Protein AF-A0A6A5JYH5-F1 (afdb_monomer_lite)

Sequence (291 aa):
MAWLPSIFNRTSTAPMSQTLTVQGKRSPHKSFECRIGADAHGEEDPDWSDIDSDEHDTGAGSDDDGRPRDGSSVYLEEELMLLPYMPTLFSNDLPPCGPIPQLAYENTVRRLRKIWLQRANQSLVDIPILGICTWVLEDLEAEAEECPIDSQLCTKARTPWRREKVFKYEIRWARYFVREAKRFENKSTMTEQERDEQEFMDLLFLVPKELRIYIQDKANRKWVMDLWKEWHIKKRGTAPQNGSGLDAGGVKEKNEERKEDDARNEKGRVDGPAMLSNEPGSVEGDWEMTA

Structure (mmCIF, N/CA/C/O backbone):
data_AF-A0A6A5JYH5-F1
#
_entry.id   AF-A0A6A5JYH5-F1
#
loop_
_atom_site.group_PDB
_atom_site.id
_atom_site.type_symbol
_atom_site.label_atom_id
_atom_site.label_alt_id
_atom_site.label_comp_id
_atom_site.label_asym_id
_atom_site.label_entity_id
_atom_site.label_seq_id
_atom_site.pdbx_PDB_ins_code
_atom_site.Cartn_x
_atom_site.Cartn_y
_atom_site.Cartn_z
_atom_site.occupancy
_atom_site.B_iso_or_equiv
_atom_site.auth_seq_id
_atom_site.auth_comp_id
_atom_site.auth_asym_id
_atom_site.auth_atom_id
_atom_site.pdbx_PDB_model_num
ATOM 1 N N . MET A 1 1 ? -17.791 -38.863 1.507 1.00 41.03 1 MET A N 1
ATOM 2 C CA . MET A 1 1 ? -17.918 -38.778 0.036 1.00 41.03 1 MET A CA 1
ATOM 3 C C . MET A 1 1 ? -16.628 -38.180 -0.493 1.00 41.03 1 MET A C 1
ATOM 5 O O . MET A 1 1 ? -16.334 -37.031 -0.200 1.00 41.03 1 MET A O 1
ATOM 9 N N . ALA A 1 2 ? -15.807 -39.025 -1.111 1.00 31.61 2 ALA A N 1
ATOM 10 C CA . ALA A 1 2 ? -14.429 -38.734 -1.489 1.00 31.61 2 ALA A CA 1
ATOM 11 C C . ALA A 1 2 ? -14.371 -38.106 -2.887 1.00 31.61 2 ALA A C 1
ATOM 13 O O . ALA A 1 2 ? -14.992 -38.624 -3.812 1.00 31.61 2 ALA A O 1
ATOM 14 N N . TRP A 1 3 ? -13.619 -37.017 -3.029 1.00 39.59 3 TRP A N 1
ATOM 15 C CA . TRP A 1 3 ? -13.299 -36.404 -4.316 1.00 39.59 3 TRP A CA 1
ATOM 16 C C . TRP A 1 3 ? -11.841 -36.718 -4.657 1.00 39.59 3 TRP A C 1
ATOM 18 O O . TRP A 1 3 ? -10.930 -36.363 -3.912 1.00 39.59 3 TRP A O 1
ATOM 28 N N . LEU A 1 4 ? -11.640 -37.431 -5.764 1.00 41.56 4 LEU A N 1
ATOM 29 C CA . LEU A 1 4 ? -10.333 -37.696 -6.367 1.00 41.56 4 LEU A CA 1
ATOM 30 C C . LEU A 1 4 ? -9.878 -36.473 -7.186 1.00 41.56 4 LEU A C 1
ATOM 32 O O . LEU A 1 4 ? -10.709 -35.878 -7.876 1.00 41.56 4 LEU A O 1
ATOM 36 N N . PRO A 1 5 ? -8.582 -36.114 -7.188 1.00 52.41 5 PRO A N 1
ATOM 37 C CA . PRO A 1 5 ? -8.059 -35.075 -8.065 1.00 52.41 5 PRO A CA 1
ATOM 38 C C . PRO A 1 5 ? -7.751 -35.622 -9.467 1.00 52.41 5 PRO A C 1
ATOM 40 O O . PRO A 1 5 ? -7.050 -36.621 -9.636 1.00 52.41 5 PRO A O 1
ATOM 43 N N . SER A 1 6 ? -8.264 -34.926 -10.484 1.00 49.50 6 SER A N 1
ATOM 44 C CA . SER A 1 6 ? -7.979 -35.180 -11.896 1.00 49.50 6 SER A CA 1
ATOM 45 C C . SER A 1 6 ? -6.564 -34.719 -12.244 1.00 49.50 6 SER A C 1
ATOM 47 O O . SER A 1 6 ? -6.257 -33.528 -12.250 1.00 49.50 6 SER A O 1
ATOM 49 N N . ILE A 1 7 ? -5.715 -35.689 -12.562 1.00 42.44 7 ILE A N 1
ATOM 50 C CA . ILE A 1 7 ? -4.360 -35.527 -13.083 1.00 42.44 7 ILE A CA 1
ATOM 51 C C . ILE A 1 7 ? -4.478 -35.115 -14.554 1.00 42.44 7 ILE A C 1
ATOM 53 O O . ILE A 1 7 ? -4.968 -35.892 -15.372 1.00 42.44 7 ILE A O 1
ATOM 57 N N . PHE A 1 8 ? -4.034 -33.907 -14.910 1.00 49.00 8 PHE A N 1
ATOM 58 C CA . PHE A 1 8 ? -3.878 -33.517 -16.312 1.00 49.00 8 PHE A CA 1
ATOM 59 C C . PHE A 1 8 ? -2.394 -33.519 -16.680 1.00 49.00 8 PHE A C 1
ATOM 61 O O . PHE A 1 8 ? -1.644 -32.597 -16.361 1.00 49.00 8 PHE A O 1
ATOM 68 N N . ASN A 1 9 ? -1.982 -34.588 -17.359 1.00 39.94 9 ASN A N 1
ATOM 69 C CA . ASN A 1 9 ? -0.705 -34.683 -18.052 1.00 39.94 9 ASN A CA 1
ATOM 70 C C . ASN A 1 9 ? -0.677 -33.657 -19.193 1.00 39.94 9 ASN A C 1
ATOM 72 O O . ASN A 1 9 ? -1.464 -33.761 -20.134 1.00 39.94 9 ASN A O 1
ATOM 76 N N . ARG A 1 10 ? 0.266 -32.708 -19.158 1.00 44.91 10 ARG A N 1
ATOM 77 C CA . ARG A 1 10 ? 0.698 -32.003 -20.370 1.00 44.91 10 ARG A CA 1
ATOM 78 C C . ARG A 1 10 ? 2.130 -32.381 -20.699 1.00 44.91 10 ARG A C 1
ATOM 80 O O . ARG A 1 10 ? 3.076 -32.089 -19.977 1.00 44.91 10 ARG A O 1
ATOM 87 N N . THR A 1 11 ? 2.212 -33.081 -21.815 1.00 47.59 11 THR A N 1
ATOM 88 C CA . THR A 1 11 ? 3.390 -33.540 -22.525 1.00 47.59 11 THR A CA 1
ATOM 89 C C . THR A 1 11 ? 4.347 -32.402 -22.854 1.00 47.59 11 THR A C 1
ATOM 91 O O . THR A 1 11 ? 3.968 -31.365 -23.397 1.00 47.59 11 THR A O 1
ATOM 94 N N . SER A 1 12 ? 5.606 -32.672 -22.525 1.00 44.06 12 SER A N 1
ATOM 95 C CA . SER A 1 12 ? 6.813 -31.986 -22.963 1.00 44.06 12 SER A CA 1
ATOM 96 C C . SER A 1 12 ? 6.935 -32.000 -24.489 1.00 44.06 12 SER A C 1
ATOM 98 O O . SER A 1 12 ? 6.838 -33.056 -25.111 1.00 44.06 12 SER A O 1
ATOM 100 N N . THR A 1 13 ? 7.201 -30.831 -25.070 1.00 52.59 13 THR A N 1
ATOM 101 C CA . THR A 1 13 ? 7.713 -30.696 -26.439 1.00 52.59 13 THR A CA 1
ATOM 102 C C . THR A 1 13 ? 8.713 -29.541 -26.455 1.00 52.59 13 THR A C 1
ATOM 104 O O . THR A 1 13 ? 8.338 -28.377 -26.553 1.00 52.59 13 THR A O 1
ATOM 107 N N . ALA A 1 14 ? 9.996 -29.873 -26.301 1.00 49.84 14 ALA A N 1
ATOM 108 C CA . ALA A 1 14 ? 11.100 -29.113 -26.893 1.00 49.84 14 ALA A CA 1
ATOM 109 C C . ALA A 1 14 ? 11.121 -29.449 -28.402 1.00 49.84 14 ALA A C 1
ATOM 111 O O . ALA A 1 14 ? 10.743 -30.577 -28.735 1.00 49.84 14 ALA A O 1
ATOM 112 N N . PRO A 1 15 ? 11.533 -28.554 -29.328 1.00 58.59 15 PRO A N 1
ATOM 113 C CA . PRO A 1 15 ? 12.937 -28.133 -29.400 1.00 58.59 15 PRO A CA 1
ATOM 114 C C . PRO A 1 15 ? 13.186 -26.726 -29.996 1.00 58.59 15 PRO A C 1
ATOM 116 O O . PRO A 1 15 ? 12.283 -26.057 -30.479 1.00 58.59 15 PRO A O 1
ATOM 119 N N . MET A 1 16 ? 14.470 -26.350 -30.007 1.00 50.47 16 MET A N 1
ATOM 120 C CA . MET A 1 16 ? 15.197 -25.507 -30.979 1.00 50.47 16 MET A CA 1
ATOM 121 C C . MET A 1 16 ? 16.043 -24.440 -30.290 1.00 50.47 16 MET A C 1
ATOM 123 O O . MET A 1 16 ? 15.640 -23.299 -30.083 1.00 50.47 16 MET A O 1
ATOM 127 N N . SER A 1 17 ? 17.281 -24.835 -30.001 1.00 49.16 17 SER A N 1
ATOM 128 C CA . SER A 1 17 ? 18.394 -23.924 -29.780 1.00 49.16 17 SER A CA 1
ATOM 129 C C . SER A 1 17 ? 18.646 -23.129 -31.063 1.00 49.16 17 SER A C 1
ATOM 131 O O . SER A 1 17 ? 19.125 -23.681 -32.052 1.00 49.16 17 SER A O 1
ATOM 133 N N . GLN A 1 18 ? 18.321 -21.838 -31.056 1.00 50.91 18 GLN A N 1
ATOM 134 C CA . GLN A 1 18 ? 18.843 -20.888 -32.034 1.00 50.91 18 GLN A CA 1
ATOM 135 C C . GLN A 1 18 ? 20.054 -20.186 -31.421 1.00 50.91 18 GLN A C 1
ATOM 137 O O . GLN A 1 18 ? 19.939 -19.383 -30.496 1.00 50.91 18 GLN A O 1
ATOM 142 N N . THR A 1 19 ? 21.230 -20.524 -31.938 1.00 52.88 19 THR A N 1
ATOM 143 C CA . THR A 1 19 ? 22.493 -19.856 -31.635 1.00 52.88 19 THR A CA 1
ATOM 144 C C . THR A 1 19 ? 22.520 -18.521 -32.380 1.00 52.88 19 THR A C 1
ATOM 146 O O . THR A 1 19 ? 22.836 -18.470 -33.565 1.00 52.88 19 THR A O 1
ATOM 149 N N . LEU A 1 20 ? 22.159 -17.431 -31.701 1.00 46.28 20 LEU A N 1
ATOM 150 C CA . LEU A 1 20 ? 22.336 -16.069 -32.209 1.00 46.28 20 LEU A CA 1
ATOM 151 C C . LEU A 1 20 ? 23.764 -15.596 -31.917 1.00 46.28 20 LEU A C 1
ATOM 153 O O . LEU A 1 20 ? 24.114 -15.243 -30.792 1.00 46.28 20 LEU A O 1
ATOM 157 N N . THR A 1 21 ? 24.595 -15.578 -32.956 1.00 52.03 21 THR A N 1
ATOM 158 C CA . THR A 1 21 ? 25.905 -14.923 -32.954 1.00 52.03 21 THR A CA 1
ATOM 159 C C . THR A 1 21 ? 25.702 -13.408 -33.037 1.00 52.03 21 THR A C 1
ATOM 161 O O . THR A 1 21 ? 25.556 -12.845 -34.119 1.00 52.03 21 THR A O 1
ATOM 164 N N . VAL A 1 22 ? 25.676 -12.726 -31.891 1.00 51.84 22 VAL A N 1
ATOM 165 C CA . VAL A 1 22 ? 25.695 -11.257 -31.840 1.00 51.84 22 VAL A CA 1
ATOM 166 C C . VAL A 1 22 ? 27.142 -10.789 -31.997 1.00 51.84 22 VAL A C 1
ATOM 168 O O . VAL A 1 22 ? 27.951 -10.895 -31.076 1.00 51.84 22 VAL A O 1
ATOM 171 N N . GLN A 1 23 ? 27.479 -10.272 -33.181 1.00 50.19 23 GLN A N 1
ATOM 172 C CA . GLN A 1 23 ? 28.717 -9.527 -33.396 1.00 50.19 23 GLN A CA 1
ATOM 173 C C . GLN A 1 23 ? 28.673 -8.230 -32.581 1.00 50.19 23 GLN A C 1
ATOM 175 O O . GLN A 1 23 ? 27.922 -7.299 -32.876 1.00 50.19 23 GLN A O 1
ATOM 180 N N . GLY A 1 24 ? 29.484 -8.194 -31.526 1.00 42.16 24 GLY A N 1
ATOM 181 C CA . GLY A 1 24 ? 29.661 -7.034 -30.670 1.00 42.16 24 GLY A CA 1
ATOM 182 C C . GLY A 1 24 ? 30.389 -5.899 -31.385 1.00 42.16 24 GLY A C 1
ATOM 183 O O . GLY A 1 24 ? 31.536 -6.045 -31.801 1.00 42.16 24 GLY A O 1
ATOM 184 N N . LYS A 1 25 ? 29.757 -4.726 -31.431 1.00 50.81 25 LYS A N 1
ATOM 185 C CA . LYS A 1 25 ? 30.467 -3.449 -31.537 1.00 50.81 25 LYS A CA 1
ATOM 186 C C . LYS A 1 25 ? 30.792 -2.997 -30.116 1.00 50.81 25 LYS A C 1
ATOM 188 O O . LYS A 1 25 ? 29.963 -2.401 -29.436 1.00 50.81 25 LYS A O 1
ATOM 193 N N . ARG A 1 26 ? 31.986 -3.368 -29.645 1.00 43.69 26 ARG A N 1
ATOM 194 C CA . ARG A 1 26 ? 32.563 -2.850 -28.401 1.00 43.69 26 ARG A CA 1
ATOM 195 C C . ARG A 1 26 ? 32.884 -1.372 -28.612 1.00 43.69 26 ARG A C 1
ATOM 197 O O . ARG A 1 26 ? 33.782 -1.044 -29.382 1.00 43.69 26 ARG A O 1
ATOM 204 N N . SER A 1 27 ? 32.149 -0.497 -27.936 1.00 56.50 27 SER A N 1
ATOM 205 C CA . SER A 1 27 ? 32.598 0.873 -27.693 1.00 56.50 27 SER A CA 1
ATOM 206 C C . SER A 1 27 ? 33.873 0.844 -26.839 1.00 56.50 27 SER A C 1
ATOM 208 O O . SER A 1 27 ? 34.015 -0.050 -25.998 1.00 56.50 27 SER A O 1
ATOM 210 N N . PRO A 1 28 ? 34.809 1.785 -27.039 1.00 58.31 28 PRO A N 1
ATOM 211 C CA . PRO A 1 28 ? 36.055 1.818 -26.292 1.00 58.31 28 PRO A CA 1
ATOM 212 C C . PRO A 1 28 ? 35.758 2.112 -24.820 1.00 58.31 28 PRO A C 1
ATOM 214 O O . PRO A 1 28 ? 35.379 3.223 -24.449 1.00 58.31 28 PRO A O 1
ATOM 217 N N . HIS A 1 29 ? 35.929 1.094 -23.978 1.00 41.66 29 HIS A N 1
ATOM 218 C CA . HIS A 1 29 ? 36.086 1.285 -22.547 1.00 41.66 29 HIS A CA 1
ATOM 219 C C . HIS A 1 29 ? 37.340 2.138 -22.336 1.00 41.66 29 HIS A C 1
ATOM 221 O O . HIS A 1 29 ? 38.442 1.725 -22.692 1.00 41.66 29 HIS A O 1
ATOM 227 N N . LYS A 1 30 ? 37.170 3.332 -21.761 1.00 51.34 30 LYS A N 1
ATOM 228 C CA . LYS A 1 30 ? 38.263 4.023 -21.078 1.00 51.34 30 LYS A CA 1
ATOM 229 C C . LYS A 1 30 ? 38.685 3.128 -19.919 1.00 51.34 30 LYS A C 1
ATOM 231 O O . LYS A 1 30 ? 37.966 3.014 -18.929 1.00 51.34 30 LYS A O 1
ATOM 236 N N . SER A 1 31 ? 39.815 2.459 -20.091 1.00 43.62 31 SER A N 1
ATOM 237 C CA . SER A 1 31 ? 40.522 1.744 -19.042 1.00 43.62 31 SER A CA 1
ATOM 238 C C . SER A 1 31 ? 40.853 2.735 -17.929 1.00 43.62 31 SER A C 1
ATOM 240 O O . SER A 1 31 ? 41.718 3.591 -18.092 1.00 43.62 31 SER A O 1
ATOM 242 N N . PHE A 1 32 ? 40.137 2.656 -16.812 1.00 42.84 32 PHE A N 1
ATOM 243 C CA . PHE A 1 32 ? 40.646 3.177 -15.552 1.00 42.84 32 PHE A CA 1
ATOM 244 C C . PHE A 1 32 ? 41.644 2.137 -15.043 1.00 42.84 32 PHE A C 1
ATOM 246 O O . PHE A 1 32 ? 41.268 1.134 -14.439 1.00 42.84 32 PHE A O 1
ATOM 253 N N . GLU A 1 33 ? 42.917 2.337 -15.375 1.00 39.53 33 GLU A N 1
ATOM 254 C CA . GLU A 1 33 ? 44.017 1.656 -14.702 1.00 39.53 33 GLU A CA 1
ATOM 255 C C . GLU A 1 33 ? 44.054 2.153 -13.255 1.00 39.53 33 GLU A C 1
ATOM 257 O O . GLU A 1 33 ? 44.609 3.207 -12.950 1.00 39.53 33 GLU A O 1
ATOM 262 N N . CYS A 1 34 ? 43.434 1.399 -12.350 1.00 44.56 34 CYS A N 1
ATOM 263 C CA . CYS A 1 34 ? 43.715 1.539 -10.932 1.00 44.56 34 CYS A CA 1
ATOM 264 C C . CYS A 1 34 ? 45.055 0.836 -10.685 1.00 44.56 34 CYS A C 1
ATOM 266 O O . CYS A 1 34 ? 45.118 -0.393 -10.623 1.00 44.56 34 CYS A O 1
ATOM 268 N N . ARG A 1 35 ? 46.144 1.612 -10.625 1.00 41.78 35 ARG A N 1
ATOM 269 C CA . ARG A 1 35 ? 47.438 1.131 -10.130 1.00 41.78 35 ARG A CA 1
ATOM 270 C C . ARG A 1 35 ? 47.269 0.773 -8.658 1.00 41.78 35 ARG A C 1
ATOM 272 O O . ARG A 1 35 ? 47.321 1.646 -7.799 1.00 41.78 35 ARG A O 1
ATOM 279 N N . ILE A 1 36 ? 47.059 -0.508 -8.381 1.00 47.94 36 ILE A N 1
ATOM 280 C CA . ILE A 1 36 ? 47.287 -1.065 -7.052 1.00 47.94 36 ILE A CA 1
ATOM 281 C C . ILE A 1 36 ? 48.805 -1.144 -6.907 1.00 47.94 36 ILE A C 1
ATOM 283 O O . ILE A 1 36 ? 49.458 -1.963 -7.556 1.00 47.94 36 ILE A O 1
ATOM 287 N N . GLY A 1 37 ? 49.361 -0.210 -6.137 1.00 48.19 37 GLY A N 1
ATOM 288 C CA . GLY A 1 37 ? 50.737 -0.284 -5.670 1.00 48.19 37 GLY A CA 1
ATOM 289 C C . GLY A 1 37 ?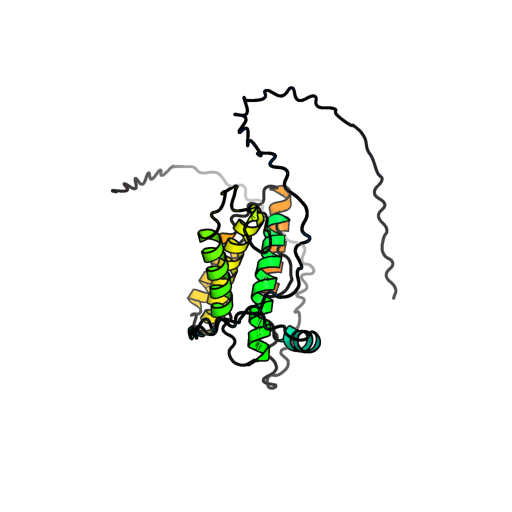 50.897 -1.555 -4.850 1.00 48.19 37 GLY A C 1
ATOM 290 O O . GLY A 1 37 ? 50.203 -1.753 -3.857 1.00 48.19 37 GLY A O 1
ATOM 291 N N . ALA A 1 38 ? 51.763 -2.440 -5.328 1.00 52.25 38 ALA A N 1
ATOM 292 C CA . ALA A 1 38 ? 52.239 -3.581 -4.577 1.00 52.25 38 ALA A CA 1
ATOM 293 C C . ALA A 1 38 ? 53.367 -3.094 -3.667 1.00 52.25 38 ALA A C 1
ATOM 295 O O . ALA A 1 38 ? 54.527 -3.119 -4.069 1.00 52.25 38 ALA A O 1
ATOM 296 N N . ASP A 1 39 ? 53.014 -2.648 -2.464 1.00 48.25 39 ASP A N 1
ATOM 297 C CA . ASP A 1 39 ? 53.970 -2.543 -1.369 1.00 48.25 39 ASP A CA 1
ATOM 298 C C . ASP A 1 39 ? 53.796 -3.769 -0.478 1.00 48.25 39 ASP A C 1
ATOM 300 O O . ASP A 1 39 ? 52.807 -3.944 0.234 1.00 48.25 39 ASP A O 1
ATOM 304 N N . ALA A 1 40 ? 54.767 -4.668 -0.608 1.00 54.72 40 ALA A N 1
ATOM 305 C CA . ALA A 1 40 ? 54.960 -5.809 0.259 1.00 54.72 40 ALA A CA 1
ATOM 306 C C . ALA A 1 40 ? 55.597 -5.334 1.574 1.00 54.72 40 ALA A C 1
ATOM 308 O O . ALA A 1 40 ? 56.802 -5.110 1.645 1.00 54.72 40 ALA A O 1
ATOM 309 N N . HIS A 1 41 ? 54.777 -5.224 2.610 1.00 49.97 41 HIS A N 1
ATOM 310 C CA . HIS A 1 41 ? 55.163 -5.355 4.013 1.00 49.97 41 HIS A CA 1
ATOM 311 C C . HIS A 1 41 ? 54.185 -6.396 4.575 1.00 49.97 41 HIS A C 1
ATOM 313 O O . HIS A 1 41 ? 52.981 -6.269 4.393 1.00 49.97 41 HIS A O 1
ATOM 319 N N . GLY A 1 42 ? 54.636 -7.567 5.012 1.00 46.06 42 GLY A N 1
ATOM 320 C CA . GLY A 1 42 ? 55.431 -7.704 6.224 1.00 46.06 42 GLY A CA 1
ATOM 321 C C . GLY A 1 42 ? 54.441 -8.012 7.342 1.00 46.06 42 GLY A C 1
ATOM 322 O O . GLY A 1 42 ? 53.749 -7.108 7.785 1.00 46.06 42 GLY A O 1
ATOM 323 N N . GLU A 1 43 ? 54.326 -9.305 7.642 1.00 53.72 43 GLU A N 1
ATOM 324 C CA . GLU A 1 43 ? 53.701 -9.940 8.810 1.00 53.72 43 GLU A CA 1
ATOM 325 C C . GLU A 1 43 ? 53.380 -8.982 9.958 1.00 53.72 43 GLU A C 1
ATOM 327 O O . GLU A 1 43 ? 54.330 -8.401 10.453 1.00 53.72 43 GLU A O 1
ATOM 332 N N . GLU A 1 44 ? 52.110 -8.892 10.382 1.00 51.75 44 GLU A N 1
ATOM 333 C CA . GLU A 1 44 ? 51.628 -9.020 11.776 1.00 51.75 44 GLU A CA 1
ATOM 334 C C . GLU A 1 44 ? 50.131 -9.399 11.694 1.00 51.75 44 GLU A C 1
ATOM 336 O O . GLU A 1 44 ? 49.346 -8.710 11.037 1.00 51.75 44 GLU A O 1
ATOM 341 N N . ASP A 1 45 ? 49.742 -10.539 12.275 1.00 56.16 45 ASP A N 1
ATOM 342 C CA . ASP A 1 45 ? 48.335 -10.919 12.457 1.00 56.16 45 ASP A CA 1
ATOM 343 C C . ASP A 1 45 ? 47.620 -9.787 13.216 1.00 56.16 45 ASP A C 1
ATOM 345 O O . ASP A 1 45 ? 48.043 -9.464 14.329 1.00 56.16 45 ASP A O 1
ATOM 349 N N . PRO A 1 46 ? 46.550 -9.175 12.673 1.00 61.94 46 PRO A N 1
ATOM 350 C CA . PRO A 1 46 ? 45.726 -8.276 13.456 1.00 61.94 46 PRO A CA 1
ATOM 351 C C . PRO A 1 46 ? 45.020 -9.123 14.510 1.00 61.94 46 PRO A C 1
ATOM 353 O O . PRO A 1 46 ? 44.071 -9.850 14.214 1.00 61.94 46 PRO A O 1
ATOM 356 N N . ASP A 1 47 ? 45.539 -9.058 15.728 1.00 59.81 47 ASP A N 1
ATOM 357 C CA . ASP A 1 47 ? 44.868 -9.500 16.934 1.00 59.81 47 ASP A CA 1
ATOM 358 C C . ASP A 1 47 ? 43.517 -8.771 17.003 1.00 59.81 47 ASP A C 1
ATOM 360 O O . ASP A 1 47 ? 43.444 -7.563 17.209 1.00 59.81 47 ASP A O 1
ATOM 364 N N . TRP A 1 48 ? 42.437 -9.498 16.713 1.00 65.62 48 TRP A N 1
ATOM 365 C CA . TRP A 1 48 ? 41.057 -9.001 16.777 1.00 65.62 48 TRP A CA 1
ATOM 366 C C . TRP A 1 48 ? 40.530 -8.955 18.225 1.00 65.62 48 TRP A C 1
ATOM 368 O O . TRP A 1 48 ? 39.327 -8.792 18.440 1.00 65.62 48 TRP A O 1
ATOM 378 N N . SER A 1 49 ? 41.410 -9.129 19.211 1.00 56.16 49 SER A N 1
ATOM 379 C CA . SER A 1 49 ? 41.126 -8.926 20.628 1.00 56.16 49 SER A CA 1
ATOM 380 C C . SER A 1 49 ? 41.297 -7.446 20.957 1.00 56.16 49 SER A C 1
ATOM 382 O O . SER A 1 49 ? 42.310 -6.857 20.605 1.00 56.16 49 SER A O 1
ATOM 384 N N . ASP A 1 50 ? 40.337 -6.865 21.667 1.00 51.03 50 ASP A N 1
ATOM 385 C CA . ASP A 1 50 ? 40.454 -5.550 22.310 1.00 51.03 50 ASP A CA 1
ATOM 386 C C . ASP A 1 50 ? 40.184 -4.336 21.408 1.00 51.03 50 ASP A C 1
ATOM 388 O O . ASP A 1 50 ? 40.872 -3.317 21.464 1.00 51.03 50 ASP A O 1
ATOM 392 N N . ILE A 1 51 ? 39.075 -4.375 20.656 1.00 50.19 51 ILE A N 1
ATOM 393 C CA . ILE A 1 51 ? 38.307 -3.134 20.524 1.00 50.19 51 ILE A CA 1
ATOM 394 C C . ILE A 1 51 ? 37.544 -2.947 21.833 1.00 50.19 51 ILE A C 1
ATOM 396 O O . ILE A 1 51 ? 36.456 -3.490 22.046 1.00 50.19 51 ILE A O 1
ATOM 400 N N . ASP A 1 52 ? 38.195 -2.237 22.753 1.00 47.38 52 ASP A N 1
ATOM 401 C CA . ASP A 1 52 ? 37.524 -1.609 23.878 1.00 47.38 52 ASP A CA 1
ATOM 402 C C . ASP A 1 52 ? 36.273 -0.934 23.324 1.00 47.38 52 ASP A C 1
ATOM 404 O O . ASP A 1 52 ? 36.324 -0.112 22.401 1.00 47.38 52 ASP A O 1
ATOM 408 N N . SER A 1 53 ? 35.130 -1.385 23.833 1.00 53.72 53 SER A N 1
ATOM 409 C CA . SER A 1 53 ? 33.8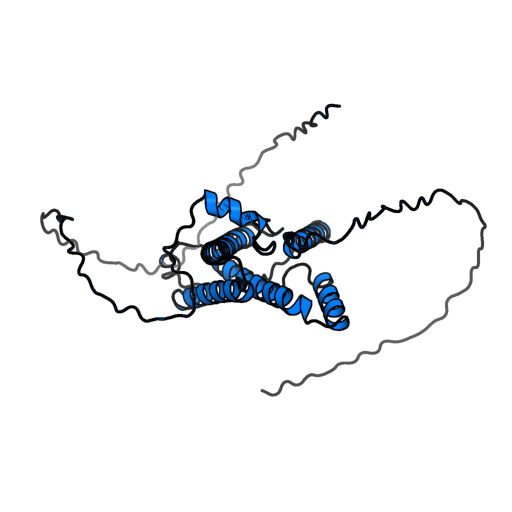47 -0.748 23.600 1.00 53.72 53 SER A CA 1
ATOM 410 C C . SER A 1 53 ? 33.930 0.610 24.269 1.00 53.72 53 SER A C 1
ATOM 412 O O . SER A 1 53 ? 33.562 0.752 25.428 1.00 53.72 53 SER A O 1
ATOM 414 N N . ASP A 1 54 ? 34.504 1.576 23.556 1.00 47.56 54 ASP A N 1
ATOM 415 C CA . ASP A 1 54 ? 34.531 2.960 23.974 1.00 47.56 54 ASP A CA 1
ATOM 416 C C . ASP A 1 54 ? 33.067 3.381 24.050 1.00 47.56 54 ASP A C 1
ATOM 418 O O . ASP A 1 54 ? 32.346 3.454 23.046 1.00 47.56 54 ASP A O 1
ATOM 422 N N . GLU A 1 55 ? 32.609 3.508 25.289 1.00 50.00 55 GLU A N 1
ATOM 423 C CA . GLU A 1 55 ? 31.264 3.861 25.698 1.00 50.00 55 GLU A CA 1
ATOM 424 C C . GLU A 1 55 ? 31.051 5.331 25.343 1.00 50.00 55 GLU A C 1
ATOM 426 O O . GLU A 1 55 ? 30.934 6.208 26.197 1.00 50.00 55 GLU A O 1
ATOM 431 N N . HIS A 1 56 ? 31.036 5.632 24.046 1.00 46.69 56 HIS A N 1
ATOM 432 C CA . HIS A 1 56 ? 30.533 6.893 23.562 1.00 46.69 56 HIS A CA 1
ATOM 433 C C . HIS A 1 56 ? 29.021 6.847 23.767 1.00 46.69 56 HIS A C 1
ATOM 435 O O . HIS A 1 56 ? 28.248 6.448 22.891 1.00 46.69 56 HIS A O 1
ATOM 441 N N . ASP A 1 57 ? 28.636 7.253 24.979 1.00 49.66 57 ASP A N 1
ATOM 442 C CA . ASP A 1 57 ? 27.328 7.753 25.374 1.00 49.66 57 ASP A CA 1
ATOM 443 C C . ASP A 1 57 ? 26.997 8.927 24.443 1.00 49.66 57 ASP A C 1
ATOM 445 O O . ASP A 1 57 ? 27.169 10.113 24.734 1.00 49.66 57 ASP A O 1
ATOM 449 N N . THR A 1 58 ? 26.644 8.572 23.209 1.00 54.28 58 THR A N 1
ATOM 450 C CA .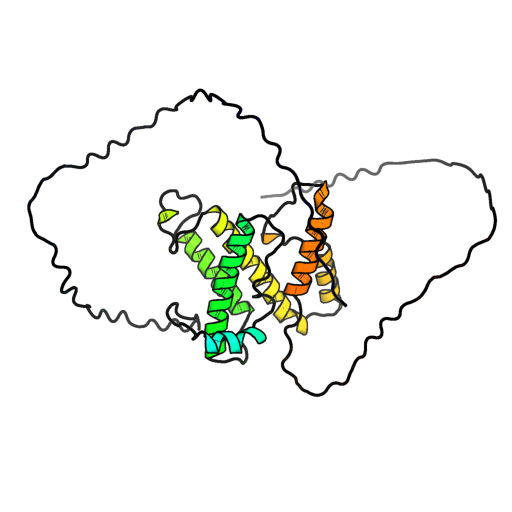 THR A 1 58 ? 26.030 9.457 22.241 1.00 54.28 58 THR A CA 1
ATOM 451 C C . THR A 1 58 ? 24.658 9.708 22.813 1.00 54.28 58 THR A C 1
ATOM 453 O O . THR A 1 58 ? 23.741 8.901 22.656 1.00 54.28 58 THR A O 1
ATOM 456 N N . GLY A 1 59 ? 24.607 10.787 23.599 1.00 47.91 59 GLY A N 1
ATOM 457 C CA . GLY A 1 59 ? 23.461 11.195 24.382 1.00 47.91 59 GLY A CA 1
ATOM 458 C C . GLY A 1 59 ? 22.189 10.902 23.618 1.00 47.91 59 GLY A C 1
ATOM 459 O O . GLY A 1 59 ? 22.047 11.310 22.463 1.00 47.91 59 GLY A O 1
ATOM 460 N N . ALA A 1 60 ? 21.315 10.140 24.269 1.00 51.16 60 ALA A N 1
ATOM 461 C CA . ALA A 1 60 ? 19.975 9.859 23.809 1.00 51.16 60 ALA A CA 1
ATOM 462 C C . ALA A 1 60 ? 19.269 11.195 23.549 1.00 51.16 60 ALA A C 1
ATOM 464 O O . ALA A 1 60 ? 18.621 11.761 24.429 1.00 51.16 60 ALA A O 1
ATOM 465 N N . GLY A 1 61 ? 19.432 11.710 22.329 1.00 46.81 61 GLY A N 1
ATOM 466 C CA . GLY A 1 61 ? 18.527 12.665 21.733 1.00 46.81 61 GLY A CA 1
ATOM 467 C C . GLY A 1 61 ? 17.159 12.033 21.876 1.00 46.81 61 GLY A C 1
ATOM 468 O O . GLY A 1 61 ? 16.892 10.958 21.335 1.00 46.81 61 GLY A O 1
ATOM 469 N N . SER A 1 62 ? 16.361 12.634 22.747 1.00 48.97 62 SER A N 1
ATOM 470 C CA . SER A 1 62 ? 14.979 12.271 22.991 1.00 48.97 62 SER A CA 1
ATOM 471 C C . SER A 1 62 ? 14.168 12.676 21.762 1.00 48.97 62 SER A C 1
ATOM 473 O O . SER A 1 62 ? 13.353 13.590 21.836 1.00 48.97 62 SER A O 1
ATOM 475 N N . ASP A 1 63 ? 14.408 12.012 20.634 1.00 49.56 63 ASP A N 1
ATOM 476 C CA . ASP A 1 63 ? 13.495 12.013 19.497 1.00 49.56 63 ASP A CA 1
ATOM 477 C C . ASP A 1 63 ? 12.314 11.124 19.904 1.00 49.56 63 ASP A C 1
ATOM 479 O O . ASP A 1 63 ? 12.217 9.941 19.569 1.00 49.56 63 ASP A O 1
ATOM 483 N N . ASP A 1 64 ? 11.450 11.698 20.742 1.00 57.22 64 ASP A N 1
ATOM 484 C CA . ASP A 1 64 ? 10.192 11.123 21.219 1.00 57.22 64 ASP A CA 1
ATOM 485 C C . ASP A 1 64 ? 9.118 11.197 20.120 1.00 57.22 64 ASP A C 1
ATOM 487 O O . ASP A 1 64 ? 7.968 11.550 20.351 1.00 57.22 64 ASP A O 1
ATOM 491 N N . ASP A 1 65 ? 9.476 10.841 18.886 1.00 67.00 65 ASP A N 1
ATOM 492 C CA . ASP A 1 65 ? 8.513 10.741 17.782 1.00 67.00 65 ASP A CA 1
ATOM 493 C C . ASP A 1 65 ? 7.683 9.442 17.879 1.00 67.00 65 ASP A C 1
ATOM 495 O O . ASP A 1 65 ? 6.948 9.053 16.966 1.00 67.00 65 ASP A O 1
ATOM 499 N N . GLY A 1 66 ? 7.840 8.697 18.981 1.00 71.00 66 GLY A N 1
ATOM 500 C CA . GLY A 1 66 ? 7.238 7.390 19.219 1.00 71.00 66 GLY A CA 1
ATOM 501 C C . GLY A 1 66 ? 7.725 6.294 18.264 1.00 71.00 66 GLY A C 1
ATOM 502 O O . GLY A 1 66 ? 7.227 5.165 18.322 1.00 71.00 66 GLY A O 1
ATOM 503 N N . ARG A 1 67 ? 8.654 6.579 17.348 1.00 76.12 67 ARG A N 1
ATOM 504 C CA . ARG A 1 67 ? 9.065 5.651 16.291 1.00 76.12 67 ARG A CA 1
ATOM 505 C C . ARG A 1 67 ? 9.750 4.409 16.887 1.00 76.12 67 ARG A C 1
ATOM 507 O O . ARG A 1 67 ? 10.713 4.545 17.643 1.00 76.12 67 ARG A O 1
ATOM 514 N N . PRO A 1 68 ? 9.278 3.184 16.585 1.00 72.38 68 PRO A N 1
ATOM 515 C CA . PRO A 1 68 ? 9.875 1.981 17.159 1.00 72.38 68 PRO A CA 1
ATOM 516 C C . PRO A 1 68 ? 11.341 1.809 16.743 1.00 72.38 68 PRO A C 1
ATOM 518 O O . PRO A 1 68 ? 11.664 1.862 15.557 1.00 72.38 68 PRO A O 1
ATOM 521 N N . ARG A 1 69 ? 12.234 1.575 17.715 1.00 74.31 69 ARG A N 1
ATOM 522 C CA . ARG A 1 69 ? 13.651 1.284 17.443 1.00 74.31 69 ARG A CA 1
ATOM 523 C C . ARG A 1 69 ? 13.814 -0.111 16.828 1.00 74.31 69 ARG A C 1
ATOM 525 O O . ARG A 1 69 ? 13.169 -1.074 17.249 1.00 74.31 69 ARG A O 1
ATOM 532 N N . ASP A 1 70 ? 14.736 -0.230 15.872 1.00 69.38 70 ASP A N 1
ATOM 533 C CA . ASP A 1 70 ? 14.911 -1.419 15.018 1.00 69.38 70 ASP A CA 1
ATOM 534 C C . ASP A 1 70 ? 15.288 -2.713 15.784 1.00 69.38 70 ASP A C 1
ATOM 536 O O . ASP A 1 70 ? 15.101 -3.819 15.269 1.00 69.38 70 ASP A O 1
ATOM 540 N N . GLY A 1 71 ? 15.734 -2.592 17.042 1.00 73.62 71 GLY A N 1
ATOM 541 C CA . GLY A 1 71 ? 16.195 -3.699 17.892 1.00 73.62 71 GLY A CA 1
ATOM 542 C C . GLY A 1 71 ? 15.136 -4.419 18.739 1.00 73.62 71 GLY A C 1
ATOM 543 O O . GLY A 1 71 ? 15.462 -5.417 19.375 1.00 73.62 71 GLY A O 1
ATOM 544 N N . SER A 1 72 ? 13.879 -3.962 18.777 1.00 75.56 72 SER A N 1
ATOM 545 C CA . SER A 1 72 ? 12.835 -4.657 19.551 1.00 75.56 72 SER A CA 1
ATOM 546 C C . SER A 1 72 ? 12.285 -5.853 18.763 1.00 75.56 72 SER A C 1
ATOM 548 O O . SER A 1 72 ? 11.521 -5.677 17.811 1.00 75.56 72 SER A O 1
ATOM 550 N N . SER A 1 73 ? 12.687 -7.076 19.119 1.00 80.50 73 SER A N 1
ATOM 551 C CA . SER A 1 73 ? 12.083 -8.301 18.579 1.00 80.50 73 SER A CA 1
ATOM 552 C C . SER A 1 73 ? 10.885 -8.723 19.428 1.00 80.50 73 SER A C 1
ATOM 554 O O . SER A 1 73 ? 11.024 -8.890 20.637 1.00 80.50 73 SER A O 1
ATOM 556 N N . VAL A 1 74 ? 9.733 -8.936 18.793 1.00 83.56 74 VAL A N 1
ATOM 557 C CA . VAL A 1 74 ? 8.560 -9.567 19.420 1.00 83.56 74 VAL A CA 1
ATOM 558 C C . VAL A 1 74 ? 8.772 -11.083 19.419 1.00 83.56 74 VAL A C 1
ATOM 560 O O . VAL A 1 74 ? 9.271 -11.630 18.430 1.00 83.56 74 VAL A O 1
ATOM 563 N N . TYR A 1 75 ? 8.438 -11.768 20.514 1.00 88.38 75 TYR A N 1
ATOM 564 C CA . TYR A 1 75 ? 8.556 -13.227 20.568 1.00 88.38 75 TYR A CA 1
ATOM 565 C C . TYR A 1 75 ? 7.523 -13.887 19.643 1.00 88.38 75 TYR A C 1
ATOM 567 O O . TYR A 1 75 ? 6.412 -13.389 19.483 1.00 88.38 75 TYR A O 1
ATOM 575 N N . LEU A 1 76 ? 7.863 -15.040 19.055 1.00 89.56 76 LEU A N 1
ATOM 576 C CA . LEU A 1 76 ? 6.997 -15.722 18.080 1.00 89.56 76 LEU A CA 1
ATOM 577 C C . LEU A 1 76 ? 5.596 -16.039 18.638 1.00 89.56 76 LEU A C 1
ATOM 579 O O . LEU A 1 76 ? 4.606 -15.918 17.923 1.00 89.56 76 LEU A O 1
ATOM 583 N N . GLU A 1 77 ? 5.509 -16.421 19.914 1.00 90.50 77 GLU A N 1
ATOM 584 C CA . GLU A 1 77 ? 4.233 -16.727 20.572 1.00 90.50 77 GLU A CA 1
ATOM 585 C C . GLU A 1 77 ? 3.346 -15.478 20.704 1.00 90.50 77 GLU A C 1
ATOM 587 O O . GLU A 1 77 ? 2.153 -15.518 20.404 1.00 90.50 77 GLU A O 1
ATOM 592 N N . GLU A 1 78 ? 3.940 -14.342 21.084 1.00 90.38 78 GLU A N 1
ATOM 593 C CA . GLU A 1 78 ? 3.253 -13.048 21.152 1.00 90.38 78 GLU A CA 1
ATOM 594 C C . GLU A 1 78 ? 2.772 -12.620 19.766 1.00 90.38 78 GLU A C 1
ATOM 596 O O . GLU A 1 78 ? 1.619 -12.222 19.609 1.00 90.38 78 GLU A O 1
ATOM 601 N N . GLU A 1 79 ? 3.614 -12.771 18.737 1.00 90.25 79 GLU A N 1
ATOM 602 C CA . GLU A 1 79 ? 3.230 -12.464 17.359 1.00 90.25 79 GLU A CA 1
ATOM 603 C C . GLU A 1 79 ? 1.971 -13.238 16.956 1.00 90.25 79 GLU A C 1
ATOM 605 O O . GLU A 1 79 ? 1.011 -12.622 16.488 1.00 90.25 79 GLU A O 1
ATOM 610 N N . LEU A 1 80 ? 1.935 -14.555 17.187 1.00 92.38 80 LEU A N 1
ATOM 611 C CA . LEU A 1 80 ? 0.798 -15.409 16.832 1.00 92.38 80 LEU A CA 1
ATOM 612 C C . LEU A 1 80 ? -0.499 -15.000 17.545 1.00 92.38 80 LEU A C 1
ATOM 614 O O . LEU A 1 80 ? -1.562 -15.036 16.922 1.00 92.38 80 LEU A O 1
ATOM 618 N N . MET A 1 81 ? -0.420 -14.565 18.807 1.00 92.94 81 MET A N 1
ATOM 619 C CA . MET A 1 81 ? -1.577 -14.041 19.546 1.00 92.94 81 MET A CA 1
ATOM 620 C C . MET A 1 81 ? -2.076 -12.699 18.995 1.00 92.94 81 MET A C 1
ATOM 622 O O . MET A 1 81 ? -3.271 -12.410 19.071 1.00 92.94 81 MET A O 1
ATOM 626 N N . LEU A 1 82 ? -1.179 -11.888 18.430 1.00 92.62 82 LEU A N 1
ATOM 627 C CA . LEU A 1 82 ? -1.483 -10.564 17.889 1.00 92.62 82 LEU A CA 1
ATOM 628 C C . LEU A 1 82 ? -1.977 -10.598 16.435 1.00 92.62 82 LEU A C 1
ATOM 630 O O . LEU A 1 82 ? -2.703 -9.694 16.018 1.00 92.62 82 LEU A O 1
ATOM 634 N N . LEU A 1 83 ? -1.638 -11.638 15.662 1.00 90.88 83 LEU A N 1
ATOM 635 C CA . LEU A 1 83 ? -2.025 -11.750 14.249 1.00 90.88 83 LEU A CA 1
ATOM 636 C C . LEU A 1 83 ? -3.532 -11.586 13.976 1.00 90.88 83 LEU A C 1
ATOM 638 O O . LEU A 1 83 ? -3.855 -10.911 12.996 1.00 90.88 83 LEU A O 1
ATOM 642 N N . PRO A 1 84 ? -4.462 -12.136 14.784 1.00 92.38 84 PRO A N 1
ATOM 643 C CA . PRO A 1 84 ? -5.899 -11.957 14.556 1.00 92.38 84 PRO A CA 1
ATOM 644 C C . PRO A 1 84 ? -6.374 -10.500 14.643 1.00 92.38 84 PRO A C 1
ATOM 646 O O . PRO A 1 84 ? -7.382 -10.151 14.033 1.00 92.38 84 PRO A O 1
ATOM 649 N N . TYR A 1 85 ? -5.647 -9.654 15.376 1.00 91.81 85 TYR A N 1
ATOM 650 C CA . TYR A 1 85 ? -5.954 -8.233 15.577 1.00 91.81 85 TYR A CA 1
ATOM 651 C C . TYR A 1 85 ? -5.318 -7.331 14.521 1.00 91.81 85 TYR A C 1
ATOM 653 O O . TYR A 1 85 ? -5.595 -6.132 14.465 1.00 91.81 85 TYR A O 1
ATOM 661 N N . MET A 1 86 ? -4.435 -7.890 13.694 1.00 94.00 86 MET A N 1
ATOM 662 C CA . MET A 1 86 ? -3.708 -7.123 12.705 1.00 94.00 86 MET A CA 1
ATOM 663 C C . MET A 1 86 ? -4.662 -6.587 11.630 1.00 94.00 86 MET A C 1
ATOM 665 O O . MET A 1 86 ? -5.482 -7.344 11.100 1.00 94.00 86 MET A O 1
ATOM 669 N N . PRO A 1 87 ? -4.537 -5.306 11.238 1.00 93.81 87 PRO A N 1
ATOM 670 C CA . PRO A 1 87 ? -5.330 -4.751 10.155 1.00 93.81 87 PRO A CA 1
ATOM 671 C C . PRO A 1 87 ? -5.205 -5.589 8.880 1.00 93.81 87 PRO A C 1
ATOM 673 O O . PRO A 1 87 ? -4.101 -5.922 8.442 1.00 93.81 87 PRO A O 1
ATOM 676 N N . THR A 1 88 ? -6.336 -5.868 8.233 1.00 95.00 88 THR A N 1
ATOM 677 C CA . THR A 1 88 ? -6.414 -6.572 6.937 1.00 95.00 88 THR A CA 1
ATOM 678 C C . THR A 1 88 ? -5.566 -5.896 5.859 1.00 95.00 88 THR A C 1
ATOM 680 O O . THR A 1 88 ? -4.972 -6.568 5.009 1.00 95.00 88 THR A O 1
ATOM 683 N N . LEU A 1 89 ? -5.405 -4.572 5.954 1.00 95.69 89 LEU A N 1
ATOM 684 C CA . LEU A 1 89 ? -4.489 -3.787 5.133 1.00 95.69 89 LEU A CA 1
ATOM 685 C C . LEU A 1 89 ? -3.063 -4.381 5.135 1.00 95.69 89 LEU A C 1
ATOM 687 O O . LEU A 1 89 ? -2.445 -4.498 4.074 1.00 95.69 89 LEU A O 1
ATOM 691 N N . PHE A 1 90 ? -2.588 -4.869 6.286 1.00 96.19 90 PHE A N 1
ATOM 692 C CA . PHE A 1 90 ? -1.266 -5.477 6.491 1.00 96.19 90 PHE A CA 1
ATOM 693 C C . PHE A 1 90 ? -1.247 -7.011 6.315 1.00 96.19 90 PHE A C 1
ATOM 695 O O . PHE A 1 90 ? -0.286 -7.673 6.723 1.00 96.19 90 PHE A O 1
ATOM 702 N N . SER A 1 91 ? -2.283 -7.611 5.711 1.00 95.50 91 SER A N 1
ATOM 703 C CA . SER A 1 91 ? -2.265 -9.049 5.392 1.00 95.50 91 SER A CA 1
ATOM 704 C C . SER A 1 91 ? -1.160 -9.402 4.382 1.00 95.50 91 SER A C 1
ATOM 706 O O . SER A 1 91 ? -0.722 -8.560 3.596 1.00 95.50 91 SER A O 1
ATOM 708 N N . ASN A 1 92 ? -0.741 -10.666 4.363 1.00 96.19 92 ASN A N 1
ATOM 709 C CA . ASN A 1 92 ? 0.279 -11.164 3.432 1.00 96.19 92 ASN A CA 1
ATOM 710 C C . ASN A 1 92 ? -0.289 -11.534 2.045 1.00 96.19 92 ASN A C 1
ATOM 712 O O . ASN A 1 92 ? 0.424 -12.110 1.226 1.00 96.19 92 ASN A O 1
ATOM 716 N N . ASP A 1 93 ? -1.561 -11.227 1.768 1.00 96.88 93 ASP A N 1
ATOM 717 C CA . ASP A 1 93 ? -2.193 -11.552 0.488 1.00 96.88 93 ASP A CA 1
ATOM 718 C C . ASP A 1 93 ? -1.549 -10.772 -0.659 1.00 96.88 93 ASP A C 1
ATOM 720 O O . ASP A 1 93 ? -1.516 -9.536 -0.658 1.00 96.88 93 ASP A O 1
ATOM 724 N N . LEU A 1 94 ? -1.068 -11.499 -1.665 1.00 97.56 94 LEU A N 1
ATOM 725 C CA . LEU A 1 94 ? -0.274 -10.922 -2.742 1.00 97.56 94 LEU A CA 1
ATOM 726 C C . LEU A 1 94 ? -1.164 -10.282 -3.819 1.00 97.56 94 LEU A C 1
ATOM 728 O O . LEU A 1 94 ? -2.148 -10.895 -4.245 1.00 97.56 94 LEU A O 1
ATOM 732 N N . PRO A 1 95 ? -0.830 -9.066 -4.285 1.00 97.25 95 PRO A N 1
ATOM 733 C CA . PRO A 1 95 ? -1.557 -8.413 -5.365 1.00 97.25 95 PRO A CA 1
ATOM 734 C C . PRO A 1 95 ? -1.317 -9.127 -6.708 1.00 97.25 95 PRO A C 1
ATOM 736 O O . PRO A 1 95 ? -0.220 -9.644 -6.945 1.00 97.25 95 PRO A O 1
ATOM 739 N N . PRO A 1 96 ? -2.295 -9.116 -7.633 1.00 96.81 96 PRO A N 1
ATOM 740 C CA . PRO A 1 96 ? -2.179 -9.746 -8.949 1.00 96.81 96 PRO A CA 1
ATOM 741 C C . PRO A 1 96 ? -1.357 -8.870 -9.909 1.00 96.81 96 PRO A C 1
ATOM 743 O O . PRO A 1 96 ? -1.857 -8.276 -10.868 1.00 96.81 96 PRO A O 1
ATOM 746 N N . CYS A 1 97 ? -0.062 -8.764 -9.625 1.00 96.69 97 CYS A N 1
ATOM 747 C CA . CYS A 1 97 ? 0.904 -7.989 -10.392 1.00 96.69 97 CYS A CA 1
ATOM 748 C C . CYS A 1 97 ? 2.145 -8.814 -10.753 1.00 96.69 97 CYS A C 1
ATOM 750 O O . CYS A 1 97 ? 2.267 -9.982 -10.405 1.00 96.69 97 CYS A O 1
ATOM 752 N N . GLY A 1 98 ? 3.080 -8.202 -11.485 1.00 95.94 98 GLY A N 1
ATOM 753 C CA . GLY A 1 98 ? 4.348 -8.850 -11.814 1.00 95.94 98 GLY A CA 1
ATOM 754 C C . GLY A 1 98 ? 5.250 -9.079 -10.588 1.00 95.94 98 GLY A C 1
ATOM 755 O O . GLY A 1 98 ? 5.065 -8.443 -9.549 1.00 95.94 98 GLY A O 1
ATOM 756 N N . PRO A 1 99 ? 6.306 -9.899 -10.732 1.00 96.88 99 PRO A N 1
ATOM 757 C CA . PRO A 1 99 ? 7.160 -10.318 -9.616 1.00 96.88 99 PRO A CA 1
ATOM 758 C C . PRO A 1 99 ? 7.918 -9.162 -8.948 1.00 96.88 99 PRO A C 1
ATOM 760 O O . PRO A 1 99 ? 8.152 -9.192 -7.747 1.00 96.88 99 PRO A O 1
ATOM 763 N N . ILE A 1 100 ? 8.301 -8.125 -9.706 1.00 96.88 100 ILE A N 1
ATOM 764 C CA . ILE A 1 100 ? 9.023 -6.969 -9.151 1.00 96.88 100 ILE A CA 1
ATOM 765 C C . ILE A 1 100 ? 8.117 -6.153 -8.204 1.00 96.88 100 ILE A C 1
ATOM 767 O O . ILE A 1 100 ? 8.509 -5.980 -7.050 1.00 96.88 100 ILE A O 1
ATOM 771 N N . PRO A 1 101 ? 6.926 -5.671 -8.627 1.00 97.81 101 PRO A N 1
ATOM 772 C CA . PRO A 1 101 ? 5.999 -5.024 -7.701 1.00 97.81 101 PRO A CA 1
ATOM 773 C C . PRO A 1 101 ? 5.546 -5.931 -6.551 1.00 97.81 101 PRO A C 1
ATOM 775 O O . PRO A 1 101 ? 5.346 -5.430 -5.452 1.00 97.81 101 PRO A O 1
ATOM 778 N N . GLN A 1 102 ? 5.400 -7.239 -6.774 1.00 97.62 102 GLN A N 1
ATOM 779 C CA . GLN A 1 102 ? 4.971 -8.186 -5.740 1.00 97.62 102 GLN A CA 1
ATOM 780 C C . GLN A 1 102 ? 6.030 -8.374 -4.643 1.00 97.62 102 GLN A C 1
ATOM 782 O O . GLN A 1 102 ? 5.705 -8.320 -3.463 1.00 97.62 102 GLN A O 1
ATOM 787 N N . LEU A 1 103 ? 7.310 -8.489 -5.004 1.00 97.31 103 LEU A N 1
ATOM 788 C CA . LEU A 1 103 ? 8.392 -8.542 -4.016 1.00 97.31 103 LEU A CA 1
ATOM 789 C C . LEU A 1 103 ? 8.495 -7.233 -3.215 1.00 97.31 103 LEU A C 1
ATOM 791 O O . LEU A 1 103 ? 8.708 -7.250 -2.005 1.00 97.31 103 LEU A O 1
ATOM 795 N N . ALA A 1 104 ? 8.318 -6.092 -3.885 1.00 97.69 104 ALA A N 1
ATOM 796 C CA . ALA A 1 104 ? 8.278 -4.796 -3.215 1.00 97.69 104 ALA A CA 1
ATOM 797 C C . ALA A 1 104 ? 7.110 -4.706 -2.222 1.00 97.69 104 ALA A C 1
ATOM 799 O O . ALA A 1 104 ? 7.286 -4.229 -1.106 1.00 97.69 104 ALA A O 1
ATOM 800 N N . TYR A 1 105 ? 5.938 -5.217 -2.610 1.00 98.19 105 TYR A N 1
ATOM 801 C CA . TYR A 1 105 ? 4.766 -5.306 -1.745 1.00 98.19 105 TYR A CA 1
ATOM 802 C C . TYR A 1 105 ? 5.068 -6.085 -0.460 1.00 98.19 105 TYR A C 1
ATOM 804 O O . TYR A 1 105 ? 4.834 -5.581 0.636 1.00 98.19 105 TYR A O 1
ATOM 812 N N . GLU A 1 106 ? 5.639 -7.285 -0.589 1.00 97.81 106 GLU A N 1
ATOM 813 C CA . GLU A 1 106 ? 6.015 -8.129 0.549 1.00 97.81 106 GLU A CA 1
ATOM 814 C C . GLU A 1 106 ? 7.009 -7.433 1.483 1.00 97.81 106 GLU A C 1
ATOM 816 O O . GLU A 1 106 ? 6.852 -7.486 2.703 1.00 97.81 106 GLU A O 1
ATOM 821 N N . ASN A 1 107 ? 8.019 -6.753 0.930 1.00 97.19 107 ASN A N 1
ATOM 822 C CA . ASN A 1 107 ? 8.996 -6.006 1.720 1.00 97.19 107 ASN A CA 1
ATOM 823 C C . ASN A 1 107 ? 8.342 -4.861 2.504 1.00 97.19 107 ASN A C 1
ATOM 825 O O . ASN A 1 107 ? 8.593 -4.729 3.705 1.00 97.19 107 ASN A O 1
ATOM 829 N N . THR A 1 108 ? 7.481 -4.070 1.857 1.00 97.81 108 THR A N 1
ATOM 830 C CA . THR A 1 108 ? 6.749 -2.978 2.512 1.00 97.81 108 THR A CA 1
ATOM 831 C C . THR A 1 108 ? 5.804 -3.514 3.590 1.00 97.81 108 THR A C 1
ATOM 833 O O . THR A 1 108 ? 5.828 -3.022 4.716 1.00 97.81 108 THR A O 1
ATOM 836 N N . VAL A 1 109 ? 5.029 -4.567 3.300 1.00 97.81 109 VAL A N 1
ATOM 837 C CA . VAL A 1 109 ? 4.140 -5.211 4.282 1.00 97.81 109 VAL A CA 1
ATOM 838 C C . VAL A 1 109 ? 4.928 -5.760 5.464 1.00 97.81 109 VAL A C 1
ATOM 840 O O . VAL A 1 109 ? 4.526 -5.542 6.602 1.00 97.81 109 VAL A O 1
ATOM 843 N N . ARG A 1 110 ? 6.077 -6.405 5.240 1.00 96.56 110 ARG A N 1
ATOM 844 C CA . ARG A 1 110 ? 6.931 -6.906 6.327 1.00 96.56 110 ARG A CA 1
ATOM 845 C C . ARG A 1 110 ? 7.358 -5.782 7.278 1.00 96.56 110 ARG A C 1
ATOM 847 O O . ARG A 1 110 ? 7.303 -5.979 8.488 1.00 96.56 110 ARG A O 1
ATOM 854 N N . ARG A 1 111 ? 7.728 -4.606 6.750 1.00 95.88 111 ARG A N 1
ATOM 855 C CA . ARG A 1 111 ? 8.065 -3.419 7.562 1.00 95.88 111 ARG A CA 1
ATOM 856 C C . ARG A 1 111 ? 6.862 -2.914 8.358 1.00 95.88 111 ARG A C 1
ATOM 858 O O . ARG A 1 111 ? 6.966 -2.761 9.571 1.00 95.88 111 ARG A O 1
ATOM 865 N N . LEU A 1 112 ? 5.715 -2.733 7.699 1.00 97.00 112 LEU A N 1
ATOM 866 C CA . LEU A 1 112 ? 4.472 -2.288 8.344 1.00 97.00 112 LEU A CA 1
ATOM 867 C C . LEU A 1 112 ? 4.056 -3.233 9.479 1.00 97.00 112 LEU A C 1
ATOM 869 O O . LEU A 1 112 ? 3.762 -2.785 10.584 1.00 97.00 112 LEU A O 1
ATOM 873 N N . ARG A 1 113 ? 4.090 -4.547 9.223 1.00 96.12 113 ARG A N 1
ATOM 874 C CA . ARG A 1 113 ? 3.772 -5.588 10.208 1.00 96.12 113 ARG A CA 1
ATOM 875 C C . ARG A 1 113 ? 4.732 -5.563 11.390 1.00 96.12 113 ARG A C 1
ATOM 877 O O . ARG A 1 113 ? 4.264 -5.629 12.518 1.00 96.12 113 ARG A O 1
ATOM 884 N N . LYS A 1 114 ? 6.044 -5.439 11.145 1.00 94.56 114 LYS A N 1
ATOM 885 C CA . LYS A 1 114 ? 7.059 -5.346 12.208 1.00 94.56 114 LYS A CA 1
ATOM 886 C C . LYS A 1 114 ? 6.752 -4.177 13.150 1.00 94.56 114 LYS A C 1
ATOM 888 O O . LYS A 1 114 ? 6.645 -4.387 14.353 1.00 94.56 114 LYS A O 1
ATOM 893 N N . ILE A 1 115 ? 6.542 -2.980 12.599 1.00 94.75 115 ILE A N 1
ATOM 894 C CA . ILE A 1 115 ? 6.242 -1.765 13.375 1.00 94.75 115 ILE A CA 1
ATOM 895 C C . ILE A 1 115 ? 4.912 -1.913 14.125 1.00 94.75 115 ILE A C 1
ATOM 897 O O . ILE A 1 115 ? 4.823 -1.577 15.305 1.00 94.75 115 ILE A O 1
ATOM 901 N N . TRP A 1 116 ? 3.883 -2.454 13.465 1.00 95.38 116 TRP A N 1
ATOM 902 C CA . TRP A 1 116 ? 2.587 -2.693 14.096 1.00 95.38 116 TRP A CA 1
ATOM 903 C C . TRP A 1 116 ? 2.688 -3.678 15.265 1.00 95.38 116 TRP A C 1
ATOM 905 O O . TRP A 1 116 ? 2.155 -3.390 16.329 1.00 95.38 116 TRP A O 1
ATOM 915 N N . LEU A 1 117 ? 3.408 -4.794 15.108 1.00 94.00 117 LEU A N 1
ATOM 916 C CA . LEU A 1 117 ? 3.599 -5.794 16.166 1.00 94.00 117 LEU A CA 1
ATOM 917 C C . LEU A 1 117 ? 4.363 -5.220 17.363 1.00 94.00 117 LEU A C 1
ATOM 919 O O . LEU A 1 117 ? 3.971 -5.451 18.502 1.00 94.00 117 LEU A O 1
ATOM 923 N N . GLN A 1 118 ? 5.412 -4.431 17.116 1.00 92.38 118 GLN A N 1
ATOM 924 C CA . GLN A 1 118 ? 6.164 -3.755 18.177 1.00 92.38 118 GLN A CA 1
ATOM 925 C C . GLN A 1 118 ? 5.271 -2.811 18.997 1.00 92.38 118 GLN A C 1
ATOM 927 O O . GLN A 1 118 ? 5.369 -2.782 20.221 1.00 92.38 118 GLN A O 1
ATOM 932 N N . ARG A 1 119 ? 4.372 -2.073 18.332 1.00 91.88 119 ARG A N 1
ATOM 933 C CA . ARG A 1 119 ? 3.382 -1.201 18.987 1.00 91.88 119 ARG A CA 1
ATOM 934 C C . ARG A 1 119 ? 2.324 -2.002 19.740 1.00 91.88 119 ARG A C 1
ATOM 936 O O . ARG A 1 119 ? 2.050 -1.706 20.898 1.00 91.88 119 ARG A O 1
ATOM 943 N N . ALA A 1 120 ? 1.777 -3.030 19.100 1.00 91.75 120 ALA A N 1
ATOM 944 C CA . ALA A 1 120 ? 0.756 -3.902 19.664 1.00 91.75 120 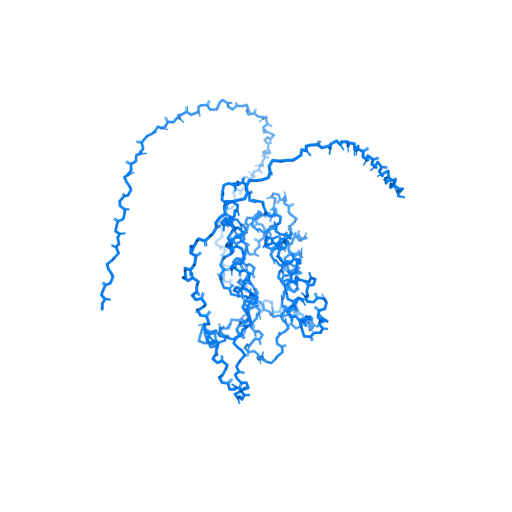ALA A CA 1
ATOM 945 C C . ALA A 1 120 ? 1.231 -4.621 20.934 1.00 91.75 120 ALA A C 1
ATOM 947 O O . ALA A 1 120 ? 0.433 -4.825 21.844 1.00 91.75 120 ALA A O 1
ATOM 948 N N . ASN A 1 121 ? 2.527 -4.942 21.026 1.00 88.56 121 ASN A N 1
ATOM 949 C CA . ASN A 1 121 ? 3.108 -5.537 22.229 1.00 88.56 121 ASN A CA 1
ATOM 950 C C . ASN A 1 121 ? 3.170 -4.560 23.421 1.00 88.56 121 ASN A C 1
ATOM 952 O O . ASN A 1 121 ? 3.219 -4.984 24.570 1.00 88.56 121 ASN A O 1
ATOM 956 N N . GLN A 1 122 ? 3.168 -3.247 23.164 1.00 87.56 122 GLN A N 1
ATOM 957 C CA . GLN A 1 122 ? 3.163 -2.211 24.205 1.00 87.56 122 GLN A CA 1
ATOM 958 C C . GLN A 1 122 ? 1.735 -1.831 24.613 1.00 87.56 122 GLN A C 1
ATOM 960 O O . GLN A 1 122 ? 1.416 -1.767 25.798 1.00 87.56 122 GLN A O 1
ATOM 965 N N . SER A 1 123 ? 0.875 -1.571 23.626 1.00 86.69 123 SER A N 1
ATOM 966 C CA . SER A 1 123 ? -0.542 -1.269 23.812 1.00 86.69 123 SER A CA 1
ATOM 967 C C . SER A 1 123 ? -1.327 -1.696 22.578 1.00 86.69 123 SER A C 1
ATOM 969 O O . SER A 1 123 ? -1.017 -1.295 21.456 1.00 86.69 123 SER A O 1
ATOM 971 N N . LEU A 1 124 ? -2.392 -2.468 22.796 1.00 83.81 124 LEU A N 1
ATOM 972 C CA . LEU A 1 124 ? -3.349 -2.816 21.742 1.00 83.81 124 LEU A CA 1
ATOM 973 C C . LEU A 1 124 ? -4.371 -1.712 21.473 1.00 83.81 124 LEU A C 1
ATOM 975 O O . LEU A 1 124 ? -5.056 -1.746 20.452 1.00 83.81 124 LEU A O 1
ATOM 979 N N . VAL A 1 125 ? -4.489 -0.754 22.390 1.00 83.06 125 VAL A N 1
ATOM 980 C CA . VAL A 1 125 ? -5.442 0.347 22.290 1.00 83.06 125 VAL A CA 1
ATOM 981 C C . VAL A 1 125 ? -4.797 1.464 21.469 1.00 83.06 125 VAL A C 1
ATOM 983 O O . VAL A 1 125 ? -3.689 1.898 21.782 1.00 83.06 125 VAL A O 1
ATOM 986 N N . ASP A 1 126 ? -5.495 1.890 20.415 1.00 81.56 126 ASP A N 1
ATOM 987 C CA . ASP A 1 126 ? -5.187 3.061 19.582 1.00 81.56 126 ASP A CA 1
ATOM 988 C C . ASP A 1 126 ? -3.861 3.026 18.805 1.00 81.56 126 ASP A C 1
ATOM 990 O O . ASP A 1 126 ? -3.137 4.016 18.728 1.00 81.56 126 ASP A O 1
ATOM 994 N N . ILE A 1 127 ? -3.541 1.902 18.156 1.00 88.19 127 ILE A N 1
ATOM 995 C CA . ILE A 1 127 ? -2.390 1.841 17.241 1.00 88.19 127 ILE A CA 1
ATOM 996 C C . ILE A 1 127 ? -2.699 2.662 15.966 1.00 88.19 127 ILE A C 1
ATOM 998 O O . ILE A 1 127 ? -3.542 2.237 15.168 1.00 88.19 127 ILE A O 1
ATOM 1002 N N . PRO A 1 128 ? -2.008 3.793 15.703 1.00 91.75 128 PRO A N 1
ATOM 1003 C CA . PRO A 1 128 ? -2.340 4.671 14.585 1.00 91.75 128 PRO A CA 1
ATOM 1004 C C . PRO A 1 128 ? -1.849 4.065 13.264 1.00 91.75 128 PRO A C 1
ATOM 1006 O O . PRO A 1 128 ? -0.669 4.156 12.913 1.00 91.75 128 PRO A O 1
ATOM 1009 N N . ILE A 1 129 ? -2.758 3.439 12.512 1.00 94.62 129 ILE A N 1
ATOM 1010 C CA . ILE A 1 129 ? -2.447 2.789 11.228 1.00 94.62 129 ILE A CA 1
ATOM 1011 C C . ILE A 1 129 ? -1.851 3.803 10.243 1.00 94.62 129 ILE A C 1
ATOM 1013 O O . ILE A 1 129 ? -0.868 3.484 9.565 1.00 94.62 129 ILE A O 1
ATOM 1017 N N . LEU A 1 130 ? -2.398 5.024 10.181 1.00 95.88 130 LEU A N 1
ATOM 1018 C CA . LEU A 1 130 ? -1.860 6.078 9.322 1.00 95.88 130 LEU A CA 1
ATOM 1019 C C . LEU A 1 130 ? -0.450 6.498 9.737 1.00 95.88 130 LEU A C 1
ATOM 1021 O O . LEU A 1 130 ? 0.403 6.659 8.863 1.00 95.88 130 LEU A O 1
ATOM 1025 N N . GLY A 1 131 ? -0.187 6.620 11.041 1.00 95.75 131 GLY A N 1
ATOM 1026 C CA . GLY A 1 131 ? 1.144 6.941 11.563 1.00 95.75 131 GLY A CA 1
ATOM 1027 C C . GLY A 1 131 ? 2.182 5.906 11.128 1.00 95.75 131 GLY A C 1
ATOM 1028 O O . GLY A 1 131 ? 3.201 6.257 10.543 1.00 95.75 131 GLY A O 1
ATOM 1029 N N . ILE A 1 132 ? 1.858 4.617 11.280 1.00 96.31 132 ILE A N 1
ATOM 1030 C CA . ILE A 1 132 ? 2.727 3.510 10.847 1.00 96.31 132 ILE A CA 1
ATOM 1031 C C . ILE A 1 132 ? 3.007 3.563 9.340 1.00 96.31 132 ILE A C 1
ATOM 1033 O O . ILE A 1 132 ? 4.151 3.395 8.916 1.00 96.31 132 ILE A O 1
ATOM 1037 N N . CYS A 1 133 ? 1.977 3.790 8.519 1.00 98.00 133 CYS A N 1
ATOM 1038 C CA . CYS A 1 133 ? 2.152 3.873 7.068 1.00 98.00 133 CYS A CA 1
ATOM 1039 C C . CYS A 1 133 ? 3.004 5.078 6.658 1.00 98.00 133 CYS A C 1
ATOM 1041 O O . CYS A 1 133 ? 3.796 4.969 5.723 1.00 98.00 133 CYS A O 1
ATOM 1043 N N . THR A 1 134 ? 2.833 6.203 7.355 1.00 97.50 134 THR A N 1
ATOM 1044 C CA . THR A 1 134 ? 3.571 7.445 7.107 1.00 97.50 134 THR A CA 1
ATOM 1045 C C . THR A 1 134 ? 5.047 7.278 7.449 1.00 97.50 134 THR A C 1
ATOM 1047 O O . THR A 1 134 ? 5.866 7.546 6.579 1.00 97.50 134 THR A O 1
ATOM 1050 N N . TRP A 1 135 ? 5.394 6.699 8.606 1.00 96.06 135 TRP A N 1
ATOM 1051 C CA . TRP A 1 135 ? 6.800 6.420 8.931 1.00 96.06 135 TRP A CA 1
ATOM 1052 C C . TRP A 1 135 ? 7.463 5.516 7.902 1.00 96.06 135 TRP A C 1
ATOM 1054 O O . TRP A 1 135 ? 8.539 5.824 7.419 1.00 96.06 135 TRP A O 1
ATOM 1064 N N . VAL A 1 136 ? 6.817 4.419 7.489 1.00 97.06 136 VAL A N 1
ATOM 1065 C CA . VAL A 1 136 ? 7.422 3.545 6.468 1.00 97.06 136 VAL A CA 1
ATOM 1066 C C . VAL A 1 136 ? 7.649 4.287 5.148 1.00 97.06 136 VAL A C 1
ATOM 1068 O O . VAL A 1 136 ? 8.618 3.988 4.451 1.00 97.06 136 VAL A O 1
ATOM 1071 N N . LEU A 1 137 ? 6.772 5.227 4.786 1.00 97.81 137 LEU A N 1
ATOM 1072 C CA . LEU A 1 137 ? 6.974 6.064 3.607 1.00 97.81 137 LEU A CA 1
ATOM 1073 C C . LEU A 1 137 ? 8.161 7.018 3.793 1.00 97.81 137 LEU A C 1
ATOM 1075 O O . LEU A 1 137 ? 9.031 7.033 2.927 1.00 97.81 137 LEU A O 1
ATOM 1079 N N . GLU A 1 138 ? 8.209 7.752 4.903 1.00 96.75 138 GLU A N 1
ATOM 1080 C CA . GLU A 1 138 ? 9.297 8.681 5.240 1.00 96.75 138 GLU A CA 1
ATOM 1081 C C . GLU A 1 138 ? 10.651 7.964 5.269 1.00 96.75 138 GLU A C 1
ATOM 1083 O O . GLU A 1 138 ? 11.611 8.441 4.675 1.00 96.75 138 GLU A O 1
ATOM 1088 N N . ASP A 1 139 ? 10.711 6.763 5.842 1.00 94.56 139 ASP A N 1
ATOM 1089 C CA . ASP A 1 139 ? 11.917 5.931 5.902 1.00 94.56 139 ASP A CA 1
ATOM 1090 C C . ASP A 1 139 ? 12.427 5.562 4.515 1.00 94.56 139 ASP A C 1
ATOM 1092 O O . ASP A 1 139 ? 13.625 5.595 4.241 1.00 94.56 139 ASP A O 1
ATOM 1096 N N . LEU A 1 140 ? 11.507 5.171 3.631 1.00 95.00 140 LEU A N 1
ATOM 1097 C CA . LEU A 1 140 ? 11.843 4.819 2.259 1.00 95.00 140 LEU A CA 1
ATOM 1098 C C . LEU A 1 140 ? 12.222 6.055 1.434 1.00 95.00 140 LEU A C 1
ATOM 1100 O O . LEU A 1 140 ? 13.036 5.936 0.523 1.00 95.00 140 LEU A O 1
ATOM 1104 N N . GLU A 1 141 ? 11.639 7.220 1.714 1.00 95.56 141 GLU A N 1
ATOM 1105 C CA . GLU A 1 141 ? 11.979 8.474 1.036 1.00 95.56 141 GLU A CA 1
ATOM 1106 C C . GLU A 1 141 ? 13.337 9.014 1.509 1.00 95.56 141 GLU A C 1
ATOM 1108 O O . GLU A 1 141 ? 14.184 9.286 0.660 1.00 95.56 141 GLU A O 1
ATOM 1113 N N . ALA A 1 142 ? 13.617 9.016 2.814 1.00 92.81 142 ALA A N 1
ATOM 1114 C CA . ALA A 1 142 ? 14.929 9.355 3.371 1.00 92.81 142 ALA A CA 1
ATOM 1115 C C . ALA A 1 142 ? 16.034 8.437 2.818 1.00 92.81 142 ALA A C 1
ATOM 1117 O O . ALA A 1 142 ? 17.062 8.900 2.326 1.00 92.81 142 ALA A O 1
ATOM 1118 N N . GLU A 1 143 ? 15.787 7.124 2.760 1.00 91.31 143 GLU A N 1
ATOM 1119 C CA . GLU A 1 143 ? 16.733 6.178 2.159 1.00 91.31 143 GLU A CA 1
ATOM 1120 C C . GLU A 1 143 ? 16.926 6.423 0.644 1.00 91.31 143 GLU A C 1
ATOM 1122 O O . GLU A 1 143 ? 17.971 6.106 0.064 1.00 91.31 143 GLU A O 1
ATOM 1127 N N . ALA A 1 144 ? 15.915 6.954 -0.049 1.00 91.19 144 ALA A N 1
ATOM 1128 C CA . ALA A 1 144 ? 16.034 7.338 -1.454 1.00 91.19 144 ALA A CA 1
ATOM 1129 C C . ALA A 1 144 ? 16.875 8.610 -1.646 1.00 91.19 144 ALA A C 1
ATOM 1131 O O . ALA A 1 144 ? 17.515 8.743 -2.691 1.00 91.19 144 ALA A O 1
ATOM 1132 N N . GLU A 1 145 ? 16.882 9.513 -0.666 1.00 90.56 145 GLU A N 1
ATOM 1133 C CA . GLU A 1 145 ? 17.703 10.727 -0.650 1.00 90.56 145 GLU A CA 1
ATOM 1134 C C . GLU A 1 145 ? 19.169 10.413 -0.325 1.00 90.56 145 GLU A C 1
ATOM 1136 O O . GLU A 1 145 ? 20.064 10.856 -1.046 1.00 90.56 145 GLU A O 1
ATOM 1141 N N . GLU A 1 146 ? 19.417 9.579 0.690 1.00 87.56 146 GLU A N 1
ATOM 1142 C CA . GLU A 1 146 ? 20.763 9.135 1.084 1.00 87.56 146 GLU A CA 1
ATOM 1143 C C . GLU A 1 146 ? 21.449 8.314 -0.013 1.00 87.56 146 GLU A C 1
ATOM 1145 O O . GLU A 1 146 ? 22.647 8.449 -0.277 1.00 87.56 146 GLU A O 1
ATOM 1150 N N . CYS A 1 147 ? 20.677 7.454 -0.678 1.00 83.56 147 CYS A N 1
ATOM 1151 C CA . CYS A 1 147 ? 21.135 6.636 -1.788 1.00 83.56 147 CYS A CA 1
ATOM 1152 C C . CYS A 1 147 ? 20.294 6.958 -3.025 1.00 83.56 147 CYS A C 1
ATOM 1154 O O . CYS A 1 147 ? 19.309 6.263 -3.282 1.00 83.56 147 CYS A O 1
ATOM 1156 N N . PRO A 1 148 ? 20.675 7.960 -3.837 1.00 81.31 148 PRO A N 1
ATOM 1157 C CA . PRO A 1 148 ? 19.900 8.343 -5.000 1.00 81.31 148 PRO A CA 1
ATOM 1158 C C . PRO A 1 148 ? 19.686 7.187 -5.966 1.00 81.31 148 PRO A C 1
ATOM 1160 O O . PRO A 1 148 ? 20.592 6.423 -6.323 1.00 81.31 148 PRO A O 1
ATOM 1163 N N . ILE A 1 149 ? 18.448 7.109 -6.423 1.00 73.62 149 ILE A N 1
ATOM 1164 C CA . ILE A 1 149 ? 18.002 6.206 -7.464 1.00 73.62 149 ILE A CA 1
ATOM 1165 C C . ILE A 1 149 ? 18.879 6.366 -8.719 1.00 73.62 149 ILE A C 1
ATOM 1167 O O . ILE A 1 149 ? 19.143 7.476 -9.167 1.00 73.62 149 ILE A O 1
ATOM 1171 N N . ASP A 1 150 ? 19.296 5.246 -9.313 1.00 73.25 150 ASP A N 1
ATOM 1172 C CA . ASP A 1 150 ? 20.152 5.184 -10.511 1.00 73.25 150 ASP A CA 1
ATOM 1173 C C . ASP A 1 150 ? 21.628 5.615 -10.295 1.00 73.25 150 ASP A C 1
ATOM 1175 O O . ASP A 1 150 ? 22.434 5.556 -11.229 1.00 73.25 150 ASP A O 1
ATOM 1179 N N . SER A 1 151 ? 22.040 5.912 -9.054 1.00 72.69 151 SER A N 1
ATOM 1180 C CA . SER A 1 151 ? 23.461 5.981 -8.690 1.00 72.69 151 SER A CA 1
ATOM 1181 C C . SER A 1 151 ? 24.068 4.573 -8.667 1.00 72.69 151 SER A C 1
ATOM 1183 O O . SER A 1 151 ? 23.824 3.771 -7.761 1.00 72.69 151 SER A O 1
ATOM 1185 N N . GLN A 1 152 ? 24.886 4.245 -9.674 1.00 63.41 152 GLN A N 1
ATOM 1186 C CA . GLN A 1 152 ? 25.553 2.936 -9.772 1.00 63.41 152 GLN A CA 1
ATOM 1187 C C . GLN A 1 152 ? 26.404 2.611 -8.535 1.00 63.41 152 GLN A C 1
ATOM 1189 O O . GLN A 1 152 ? 26.508 1.443 -8.159 1.00 63.41 152 GLN A O 1
ATOM 1194 N N . LEU A 1 153 ? 26.968 3.635 -7.888 1.00 61.56 153 LEU A N 1
ATOM 1195 C CA . LEU A 1 153 ? 27.797 3.499 -6.690 1.00 61.56 153 LEU A CA 1
ATOM 1196 C C . LEU A 1 153 ? 26.957 3.213 -5.434 1.00 61.56 153 LEU A C 1
ATOM 1198 O O . LEU A 1 153 ? 27.377 2.425 -4.591 1.00 61.56 153 LEU A O 1
ATOM 1202 N N . CYS A 1 154 ? 25.746 3.770 -5.338 1.00 58.41 154 CYS A N 1
ATOM 1203 C CA . CYS A 1 154 ? 24.918 3.681 -4.129 1.00 58.41 154 CYS A CA 1
ATOM 1204 C C . CYS A 1 154 ? 23.992 2.454 -4.096 1.00 58.41 154 CYS A C 1
ATOM 1206 O O . CYS A 1 154 ? 23.545 2.054 -3.026 1.00 58.41 154 CYS A O 1
ATOM 1208 N N . THR A 1 155 ? 23.736 1.782 -5.228 1.00 58.94 155 THR A N 1
ATOM 1209 C CA . THR A 1 155 ? 22.890 0.563 -5.229 1.00 58.94 155 THR A CA 1
ATOM 1210 C C . THR A 1 155 ? 23.434 -0.572 -4.357 1.00 58.94 155 THR A C 1
ATOM 1212 O O . THR A 1 155 ? 22.661 -1.389 -3.863 1.00 58.94 155 THR A O 1
ATOM 1215 N N . LYS A 1 156 ? 24.757 -0.638 -4.153 1.00 62.03 156 LYS A N 1
ATOM 1216 C CA . LYS A 1 156 ? 25.391 -1.597 -3.234 1.00 62.03 156 LYS A CA 1
ATOM 1217 C C . LYS A 1 156 ? 25.458 -1.102 -1.785 1.00 62.03 156 LYS A C 1
ATOM 1219 O O . LYS A 1 156 ? 25.731 -1.914 -0.913 1.00 62.03 156 LYS A O 1
ATOM 1224 N N . ALA A 1 157 ? 25.214 0.187 -1.550 1.00 68.44 157 ALA A N 1
ATOM 1225 C CA . ALA A 1 157 ? 25.303 0.816 -0.236 1.00 68.44 157 ALA A CA 1
ATOM 1226 C C . ALA A 1 157 ? 23.994 0.729 0.568 1.00 68.44 157 ALA A C 1
ATOM 1228 O O . ALA A 1 157 ? 24.043 0.798 1.790 1.00 68.44 157 ALA A O 1
ATOM 1229 N N . ARG A 1 158 ? 22.836 0.525 -0.085 1.00 75.69 158 ARG A N 1
ATOM 1230 C CA . ARG A 1 158 ? 21.561 0.314 0.624 1.00 75.69 158 ARG A CA 1
ATOM 1231 C C . ARG A 1 158 ? 21.647 -0.919 1.524 1.00 75.69 158 ARG A C 1
ATOM 1233 O O . ARG A 1 158 ? 21.948 -2.013 1.043 1.00 75.69 158 ARG A O 1
ATOM 1240 N N . THR A 1 159 ? 21.296 -0.769 2.794 1.00 72.25 159 THR A N 1
ATOM 1241 C CA . THR A 1 159 ? 21.191 -1.864 3.762 1.00 72.25 159 THR A CA 1
ATOM 1242 C C . THR A 1 159 ? 19.720 -2.064 4.166 1.00 72.25 159 THR A C 1
ATOM 1244 O O . THR A 1 159 ? 19.033 -1.109 4.516 1.00 72.25 159 THR A O 1
ATOM 1247 N N . PRO A 1 160 ? 19.164 -3.288 4.057 1.00 80.38 160 PRO A N 1
ATOM 1248 C CA . PRO A 1 160 ? 19.711 -4.431 3.329 1.00 80.38 160 PRO A CA 1
ATOM 1249 C C . PRO A 1 160 ? 19.753 -4.170 1.814 1.00 80.38 160 PRO A C 1
ATOM 1251 O O . PRO A 1 160 ? 18.934 -3.413 1.274 1.00 80.38 160 PRO A O 1
ATOM 1254 N N . TRP A 1 161 ? 20.682 -4.847 1.131 1.00 81.75 161 TRP A N 1
ATOM 1255 C CA . TRP A 1 161 ? 20.864 -4.720 -0.314 1.00 81.75 161 TRP A CA 1
ATOM 1256 C C . TRP A 1 161 ? 19.571 -5.042 -1.069 1.00 81.75 161 TRP A C 1
ATOM 1258 O O . TRP A 1 161 ? 18.987 -6.118 -0.912 1.00 81.75 161 TRP A O 1
ATOM 1268 N 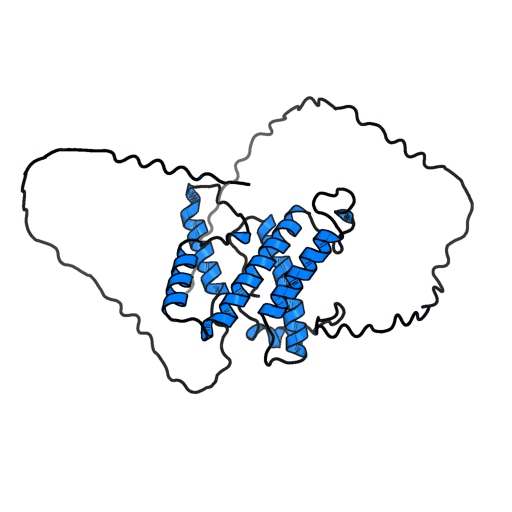N . ARG A 1 162 ? 19.134 -4.109 -1.921 1.00 85.69 162 ARG A N 1
ATOM 1269 C CA . ARG A 1 162 ? 17.896 -4.211 -2.702 1.00 85.69 162 ARG A CA 1
ATOM 1270 C C . ARG A 1 162 ? 18.131 -3.818 -4.149 1.00 85.69 162 ARG A C 1
ATOM 1272 O O . ARG A 1 162 ? 18.901 -2.919 -4.471 1.00 85.69 162 ARG A O 1
ATOM 1279 N N . ARG A 1 163 ? 17.411 -4.483 -5.055 1.00 90.25 163 ARG A N 1
ATOM 1280 C CA . ARG A 1 163 ? 17.394 -4.092 -6.469 1.00 90.25 163 ARG A CA 1
ATOM 1281 C C . ARG A 1 163 ? 16.660 -2.763 -6.611 1.00 90.25 163 ARG A C 1
ATOM 1283 O O . ARG A 1 163 ? 15.516 -2.651 -6.185 1.00 90.25 163 ARG A O 1
ATOM 1290 N N . GLU A 1 164 ? 17.251 -1.827 -7.343 1.00 90.50 164 GLU A N 1
ATOM 1291 C CA . GLU A 1 164 ? 16.705 -0.477 -7.539 1.00 90.50 164 GLU A CA 1
ATOM 1292 C C . GLU A 1 164 ? 15.263 -0.470 -8.077 1.00 90.50 164 GLU A C 1
ATOM 1294 O O . GLU A 1 164 ? 14.401 0.281 -7.631 1.00 90.50 164 GLU A O 1
ATOM 1299 N N . LYS A 1 165 ? 14.954 -1.385 -9.006 1.00 93.31 165 LYS A N 1
ATOM 1300 C CA . LYS A 1 165 ? 13.589 -1.534 -9.532 1.00 93.31 165 LYS A CA 1
ATOM 1301 C C . LYS A 1 165 ? 12.584 -1.961 -8.461 1.00 93.31 165 LYS A C 1
ATOM 1303 O O . LYS A 1 165 ? 11.441 -1.541 -8.550 1.00 93.31 165 LYS A O 1
ATOM 1308 N N . VAL A 1 166 ? 12.983 -2.800 -7.505 1.00 95.06 166 VAL A N 1
ATOM 1309 C CA . VAL A 1 166 ? 12.118 -3.243 -6.397 1.00 95.06 166 VAL A CA 1
ATOM 1310 C C . VAL A 1 166 ? 11.898 -2.071 -5.446 1.00 95.06 166 VAL A C 1
ATOM 1312 O O . VAL A 1 166 ? 10.754 -1.734 -5.169 1.00 95.06 166 VAL A O 1
ATOM 1315 N N . PHE A 1 167 ? 12.969 -1.369 -5.073 1.00 95.06 167 PHE A N 1
ATOM 1316 C CA . PHE A 1 167 ? 12.910 -0.205 -4.188 1.00 95.06 167 PHE A CA 1
ATOM 1317 C C . PHE A 1 167 ? 11.998 0.920 -4.718 1.00 95.06 167 PHE A C 1
ATOM 1319 O O . PHE A 1 167 ? 11.138 1.420 -3.997 1.00 95.06 167 PHE A O 1
ATOM 1326 N N . LYS A 1 168 ? 12.061 1.224 -6.026 1.00 95.44 168 LYS A N 1
ATOM 1327 C CA . LYS A 1 168 ? 11.111 2.138 -6.697 1.00 95.44 168 LYS A CA 1
ATOM 1328 C C . LYS A 1 168 ? 9.643 1.764 -6.448 1.00 95.44 168 LYS A C 1
ATOM 1330 O O . LYS A 1 168 ? 8.796 2.650 -6.344 1.00 95.44 168 LYS A O 1
ATOM 1335 N N . TYR A 1 169 ? 9.321 0.469 -6.407 1.00 97.62 169 TYR A N 1
ATOM 1336 C CA . TYR A 1 169 ? 7.969 -0.001 -6.103 1.00 97.62 169 TYR A CA 1
ATOM 1337 C C . TYR A 1 169 ? 7.675 -0.032 -4.599 1.00 97.62 169 TYR A C 1
ATOM 1339 O O . TYR A 1 169 ? 6.515 0.163 -4.254 1.00 97.62 169 TYR A O 1
ATOM 1347 N N . GLU A 1 170 ? 8.667 -0.212 -3.719 1.00 97.56 170 GLU A N 1
ATOM 1348 C CA . GLU A 1 170 ? 8.477 -0.143 -2.257 1.00 97.56 170 GLU A CA 1
ATOM 1349 C C . GLU A 1 170 ? 7.918 1.233 -1.860 1.00 97.56 170 GLU A C 1
ATOM 1351 O O . GLU A 1 170 ? 6.895 1.301 -1.178 1.00 97.56 170 GLU A O 1
ATOM 1356 N N . ILE A 1 171 ? 8.492 2.322 -2.392 1.00 97.62 171 ILE A N 1
ATOM 1357 C CA . ILE A 1 171 ? 7.991 3.696 -2.181 1.00 97.62 171 ILE A CA 1
ATOM 1358 C C . ILE A 1 171 ? 6.558 3.855 -2.717 1.00 97.62 171 ILE A C 1
ATOM 1360 O O . ILE A 1 171 ? 5.692 4.437 -2.065 1.00 97.62 171 ILE A O 1
ATOM 1364 N N . ARG A 1 172 ? 6.263 3.321 -3.913 1.00 98.19 172 ARG A N 1
ATOM 1365 C CA . ARG A 1 172 ? 4.910 3.403 -4.501 1.00 98.19 172 ARG A CA 1
ATOM 1366 C C . ARG A 1 172 ? 3.876 2.642 -3.675 1.00 98.19 172 ARG A C 1
ATOM 1368 O O . ARG A 1 172 ? 2.757 3.128 -3.518 1.00 98.19 172 ARG A O 1
ATOM 1375 N N . TRP A 1 173 ? 4.244 1.477 -3.149 1.00 98.25 173 TRP A N 1
ATOM 1376 C CA . TRP A 1 173 ? 3.403 0.721 -2.229 1.00 98.25 173 TRP A CA 1
ATOM 1377 C C . TRP A 1 173 ? 3.203 1.460 -0.911 1.00 98.25 173 TRP A C 1
ATOM 1379 O O . TRP A 1 173 ? 2.073 1.528 -0.442 1.00 98.25 173 TRP A O 1
ATOM 1389 N N . ALA A 1 174 ? 4.243 2.078 -0.348 1.00 98.44 174 ALA A N 1
ATOM 1390 C CA . ALA A 1 174 ? 4.110 2.885 0.863 1.00 98.44 174 ALA A CA 1
ATOM 1391 C C . ALA A 1 174 ? 3.124 4.053 0.667 1.00 98.44 174 ALA A C 1
ATOM 1393 O O . ALA A 1 174 ? 2.212 4.228 1.473 1.00 98.44 174 ALA A O 1
ATOM 1394 N N . ARG A 1 175 ? 3.186 4.763 -0.471 1.00 98.44 175 ARG A N 1
ATOM 1395 C CA . ARG A 1 175 ? 2.187 5.793 -0.831 1.00 98.44 175 ARG A CA 1
ATOM 1396 C C . ARG A 1 175 ? 0.768 5.234 -0.946 1.00 98.44 175 ARG A C 1
ATOM 1398 O O . ARG A 1 175 ? -0.178 5.868 -0.482 1.00 98.44 175 ARG A O 1
ATOM 1405 N N . TYR A 1 176 ? 0.615 4.049 -1.541 1.00 97.38 176 TYR A N 1
ATOM 1406 C CA . TYR A 1 176 ? -0.668 3.342 -1.579 1.00 97.38 176 TYR A CA 1
ATOM 1407 C C . TYR A 1 176 ? -1.201 3.064 -0.165 1.00 97.38 176 TYR A C 1
ATOM 1409 O O . TYR A 1 176 ? -2.363 3.358 0.111 1.00 97.38 176 TYR A O 1
ATOM 1417 N N . PHE A 1 177 ? -0.358 2.553 0.735 1.00 97.94 177 PHE A N 1
ATOM 1418 C CA . PHE A 1 177 ? -0.747 2.254 2.113 1.00 97.94 177 PHE A CA 1
ATOM 1419 C C . PHE A 1 177 ? -1.133 3.505 2.897 1.00 97.94 177 PHE A C 1
ATOM 1421 O O . PHE A 1 177 ? -2.149 3.475 3.581 1.00 97.94 177 PHE A O 1
ATOM 1428 N N . VAL A 1 178 ? -0.411 4.618 2.737 1.00 97.75 178 VAL A N 1
ATOM 1429 C CA . VAL A 1 178 ? -0.799 5.911 3.327 1.00 97.75 178 VAL A CA 1
ATOM 1430 C C . VAL A 1 178 ? -2.178 6.348 2.824 1.00 97.75 178 VAL A C 1
ATOM 1432 O O . VAL A 1 178 ? -3.024 6.744 3.624 1.00 97.75 178 VAL A O 1
ATOM 1435 N N . ARG A 1 179 ? -2.451 6.246 1.514 1.00 95.94 179 ARG A N 1
ATOM 1436 C CA . ARG A 1 179 ? -3.770 6.589 0.954 1.00 95.94 179 ARG A CA 1
ATOM 1437 C C . ARG A 1 179 ? -4.882 5.705 1.525 1.00 95.94 179 ARG A C 1
ATOM 1439 O O . ARG A 1 179 ? -5.927 6.225 1.907 1.00 95.94 179 ARG A O 1
ATOM 1446 N N . GLU A 1 180 ? -4.682 4.389 1.574 1.00 95.31 180 GLU A N 1
ATOM 1447 C CA . GLU A 1 180 ? -5.685 3.474 2.132 1.00 95.31 180 GLU A CA 1
ATOM 1448 C C . GLU A 1 180 ? -5.855 3.674 3.645 1.00 95.31 180 GLU A C 1
ATOM 1450 O O . GLU A 1 180 ? -6.985 3.680 4.119 1.00 95.31 180 GLU A O 1
ATOM 1455 N N . ALA A 1 181 ? -4.788 3.924 4.407 1.00 95.50 181 ALA A N 1
ATOM 1456 C CA . ALA A 1 181 ? -4.879 4.205 5.840 1.00 95.50 181 ALA A CA 1
ATOM 1457 C C . ALA A 1 181 ? -5.684 5.485 6.129 1.00 95.50 181 ALA A C 1
ATOM 1459 O O . ALA A 1 181 ? -6.589 5.450 6.960 1.00 95.50 181 ALA A O 1
ATOM 1460 N N . LYS A 1 182 ? -5.451 6.570 5.369 1.00 95.06 182 LYS A N 1
ATOM 1461 C CA . LYS A 1 182 ? -6.280 7.793 5.437 1.00 95.06 182 LYS A CA 1
ATOM 1462 C C . LYS A 1 182 ? -7.752 7.490 5.191 1.00 95.06 182 LYS A C 1
ATOM 1464 O O . LYS A 1 182 ? -8.626 8.020 5.867 1.00 95.06 182 LYS A O 1
ATOM 1469 N N . ARG A 1 183 ? -8.039 6.611 4.229 1.00 91.00 183 ARG A N 1
ATOM 1470 C CA . ARG A 1 183 ? -9.408 6.178 3.956 1.00 91.00 183 ARG A CA 1
ATOM 1471 C C . ARG A 1 183 ? -10.017 5.422 5.139 1.00 91.00 183 ARG A C 1
ATOM 1473 O O . ARG A 1 183 ? -11.183 5.648 5.441 1.00 91.00 183 ARG A O 1
ATOM 1480 N N . PHE A 1 184 ? -9.270 4.524 5.782 1.00 90.12 184 PHE A N 1
ATOM 1481 C CA . PHE A 1 184 ? -9.755 3.795 6.958 1.00 90.12 184 PHE A CA 1
ATOM 1482 C C . PHE A 1 184 ? -10.127 4.744 8.103 1.00 90.12 184 PHE A C 1
ATOM 1484 O O . PHE A 1 184 ? -11.202 4.584 8.676 1.00 90.12 184 PHE A O 1
ATOM 1491 N N . GLU A 1 185 ? -9.290 5.743 8.389 1.00 90.88 185 GLU A N 1
ATOM 1492 C CA . GLU A 1 185 ? -9.557 6.741 9.435 1.00 90.88 185 GLU A CA 1
ATOM 1493 C C . GLU A 1 185 ? -10.744 7.644 9.083 1.00 90.88 185 GLU A C 1
ATOM 1495 O O . GLU A 1 185 ? -11.617 7.874 9.917 1.00 90.88 185 GLU A O 1
ATOM 1500 N N . ASN A 1 186 ? -10.843 8.078 7.824 1.00 91.31 186 ASN A N 1
ATOM 1501 C CA . ASN A 1 186 ? -11.932 8.946 7.375 1.00 91.31 186 ASN A CA 1
ATOM 1502 C C . ASN A 1 186 ? -13.274 8.211 7.216 1.00 91.31 186 ASN A C 1
ATOM 1504 O O . ASN A 1 186 ? -14.312 8.849 7.073 1.00 91.31 186 ASN A O 1
ATOM 1508 N N . LYS A 1 187 ? -13.300 6.872 7.232 1.00 88.81 187 LYS A N 1
ATOM 1509 C CA . LYS A 1 187 ? -14.521 6.093 6.964 1.00 88.81 187 LYS A CA 1
ATOM 1510 C C . LYS A 1 187 ? -15.659 6.399 7.945 1.00 88.81 187 LYS A C 1
ATOM 1512 O O . LYS A 1 187 ? -16.822 6.297 7.562 1.00 88.81 187 LYS A O 1
ATOM 1517 N N . SER A 1 188 ? -15.339 6.731 9.196 1.00 86.62 188 SER A N 1
ATOM 1518 C CA . SER A 1 188 ? -16.328 7.077 10.227 1.00 86.62 188 SER A CA 1
ATOM 1519 C C . SER A 1 188 ? -16.797 8.532 10.154 1.00 86.62 188 SER A C 1
ATOM 1521 O O . SER A 1 188 ? -17.882 8.832 10.644 1.00 86.62 188 SER A O 1
ATOM 1523 N N . THR A 1 189 ? -16.006 9.421 9.548 1.00 92.31 189 THR A N 1
ATOM 1524 C CA . THR A 1 189 ? -16.291 10.860 9.445 1.00 92.31 189 THR A CA 1
ATOM 1525 C C . THR A 1 189 ? -16.858 11.269 8.085 1.00 92.31 189 THR A C 1
ATOM 1527 O O . THR A 1 189 ? -17.476 12.326 7.990 1.00 92.31 189 THR A O 1
ATOM 1530 N N . MET A 1 190 ? -16.684 10.438 7.052 1.00 91.88 190 MET A N 1
ATOM 1531 C CA . MET A 1 190 ? -17.198 10.676 5.703 1.00 91.88 190 MET A CA 1
ATOM 1532 C C . MET A 1 190 ? -18.729 10.702 5.658 1.00 91.88 190 MET A C 1
ATOM 1534 O O . MET A 1 190 ? -19.413 9.816 6.183 1.00 91.88 190 MET A O 1
ATOM 1538 N N . THR A 1 191 ? -19.255 11.696 4.948 1.00 95.62 191 THR A N 1
ATOM 1539 C CA . THR A 1 191 ? -20.670 11.794 4.578 1.00 95.62 191 THR A CA 1
ATOM 1540 C C . THR A 1 191 ? -21.070 10.690 3.594 1.00 95.62 191 THR A C 1
ATOM 1542 O O . THR A 1 191 ? -20.227 10.056 2.962 1.00 95.62 191 THR A O 1
ATOM 1545 N N . GLU A 1 192 ? -22.373 10.439 3.441 1.00 93.88 192 GLU A N 1
ATOM 1546 C CA . GLU A 1 192 ? -22.873 9.431 2.496 1.00 93.88 192 GLU A CA 1
ATOM 1547 C C . GLU A 1 192 ? -22.436 9.718 1.052 1.00 93.88 192 GLU A C 1
ATOM 1549 O O . GLU A 1 192 ? -21.912 8.825 0.395 1.00 93.88 192 GLU A O 1
ATOM 1554 N N . GLN A 1 193 ? -22.525 10.979 0.616 1.00 95.06 193 GLN A N 1
ATOM 1555 C CA . GLN A 1 193 ? -22.074 11.399 -0.711 1.00 95.06 193 GLN A CA 1
ATOM 1556 C C . GLN A 1 193 ? -20.572 11.151 -0.924 1.00 95.06 193 GLN A C 1
ATOM 1558 O O . GLN A 1 193 ? -20.179 10.620 -1.959 1.00 95.06 193 GLN A O 1
ATOM 1563 N N . GLU A 1 194 ? -19.721 11.488 0.051 1.00 93.69 194 GLU A N 1
ATOM 1564 C CA . GLU A 1 194 ? -18.275 11.237 -0.049 1.00 93.69 194 GLU A CA 1
ATOM 1565 C C . GLU A 1 194 ? -17.959 9.739 -0.114 1.00 93.69 194 GLU A C 1
ATOM 1567 O O . GLU A 1 194 ? -17.025 9.334 -0.810 1.00 93.69 194 GLU A O 1
ATOM 1572 N N . ARG A 1 195 ? -18.736 8.899 0.585 1.00 91.06 195 ARG A N 1
ATOM 1573 C CA . ARG A 1 195 ? -18.602 7.440 0.479 1.00 91.06 195 ARG A CA 1
ATOM 1574 C C . ARG A 1 195 ? -18.966 6.953 -0.919 1.00 91.06 195 ARG A C 1
ATOM 1576 O O . ARG A 1 195 ? -18.185 6.191 -1.482 1.00 91.06 195 ARG A O 1
ATOM 1583 N N . ASP A 1 196 ? -20.071 7.426 -1.491 1.00 91.50 196 ASP A N 1
ATOM 1584 C CA . ASP A 1 196 ? -20.502 7.048 -2.842 1.00 91.50 196 ASP A CA 1
ATOM 1585 C C . ASP A 1 196 ? -19.487 7.489 -3.906 1.00 91.50 196 ASP A C 1
ATOM 1587 O O . ASP A 1 196 ? -19.111 6.706 -4.783 1.00 91.50 196 ASP A O 1
ATOM 1591 N N . GLU A 1 197 ? -18.972 8.718 -3.805 1.00 93.38 197 GLU A N 1
ATOM 1592 C CA . GLU A 1 197 ? -17.905 9.223 -4.675 1.00 93.38 197 GLU A CA 1
ATOM 1593 C C . GLU A 1 197 ? -16.630 8.378 -4.540 1.00 93.38 197 GLU A C 1
ATOM 1595 O O . GLU A 1 197 ? -16.002 8.010 -5.538 1.00 93.38 197 GLU A O 1
ATOM 1600 N N . GLN A 1 198 ? -16.258 8.009 -3.313 1.00 89.38 198 GLN A N 1
ATOM 1601 C CA . GLN A 1 198 ? -15.092 7.172 -3.051 1.00 89.38 198 GLN A CA 1
ATOM 1602 C C . GLN A 1 198 ? -15.260 5.749 -3.605 1.00 89.38 198 GLN A C 1
ATOM 1604 O O . GLN A 1 198 ? -14.315 5.207 -4.189 1.00 89.38 198 GLN A O 1
ATOM 1609 N N . GLU A 1 199 ? -16.438 5.144 -3.448 1.00 89.19 199 GLU A N 1
ATOM 1610 C CA . GLU A 1 199 ? -16.773 3.836 -4.016 1.00 89.19 199 GLU A CA 1
ATOM 1611 C C . GLU A 1 199 ? -16.768 3.875 -5.545 1.00 89.19 199 GLU A C 1
ATOM 1613 O O . GLU A 1 199 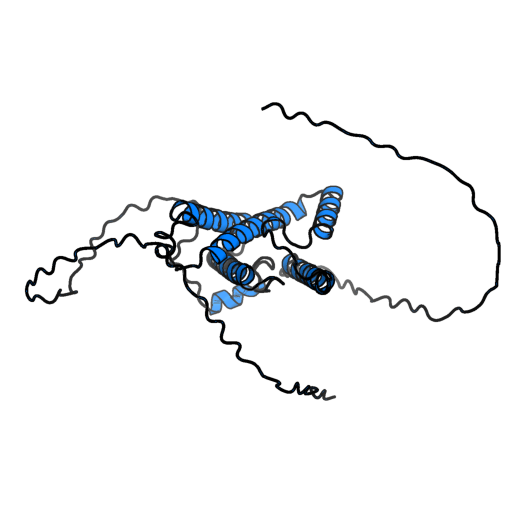? -16.196 2.993 -6.191 1.00 89.19 199 GLU A O 1
ATOM 1618 N N . PHE A 1 200 ? -17.316 4.935 -6.138 1.00 91.75 200 PHE A N 1
ATOM 1619 C CA . PHE A 1 200 ? -17.263 5.150 -7.577 1.00 91.75 200 PHE A CA 1
ATOM 1620 C C . PHE A 1 200 ? -15.817 5.252 -8.081 1.00 91.75 200 PHE A C 1
ATOM 1622 O O . PHE A 1 200 ? -15.439 4.572 -9.040 1.00 91.75 200 PHE A O 1
ATOM 1629 N N . MET A 1 201 ? -14.970 6.024 -7.396 1.00 89.81 201 MET A N 1
ATOM 1630 C CA . MET A 1 201 ? -13.549 6.139 -7.734 1.00 89.81 201 MET A CA 1
ATOM 1631 C C . MET A 1 201 ? -12.808 4.800 -7.620 1.00 89.81 201 MET A C 1
ATOM 1633 O O . MET A 1 201 ? -11.948 4.504 -8.452 1.00 89.81 201 MET A O 1
ATOM 1637 N N . ASP A 1 202 ? -13.155 3.956 -6.649 1.00 86.69 202 ASP A N 1
ATOM 1638 C CA . ASP A 1 202 ? -12.576 2.614 -6.531 1.00 86.69 202 ASP A CA 1
ATOM 1639 C C . ASP A 1 202 ? -12.977 1.683 -7.673 1.00 86.69 202 ASP A C 1
ATOM 1641 O O . ASP A 1 202 ? -12.170 0.864 -8.117 1.00 86.69 202 ASP A O 1
ATOM 1645 N N . LEU A 1 203 ? -14.218 1.799 -8.149 1.00 87.75 203 LEU A N 1
ATOM 1646 C CA . LEU A 1 203 ? -14.704 1.024 -9.287 1.00 87.75 203 LEU A CA 1
ATOM 1647 C C . LEU A 1 203 ? -14.037 1.468 -10.592 1.00 87.75 203 LEU A C 1
ATOM 1649 O O . LEU A 1 203 ? -13.750 0.629 -11.449 1.00 87.75 203 LEU A O 1
ATOM 1653 N N . LEU A 1 204 ? -13.747 2.765 -10.731 1.00 89.50 204 LEU A N 1
ATOM 1654 C CA . LEU A 1 204 ? -13.034 3.307 -11.886 1.00 89.50 204 LEU A CA 1
ATOM 1655 C C . LEU A 1 204 ? -11.551 2.909 -11.905 1.00 89.50 204 LEU A C 1
ATOM 1657 O O . LEU A 1 204 ? -11.011 2.586 -12.966 1.00 89.50 204 LEU A O 1
ATOM 1661 N N . PHE A 1 205 ? -10.890 2.908 -10.744 1.00 89.19 205 PHE A N 1
ATOM 1662 C CA . PHE A 1 205 ? -9.444 2.706 -10.624 1.00 89.19 205 PHE A CA 1
ATOM 1663 C C . PHE A 1 205 ? -9.093 1.453 -9.808 1.00 89.19 205 PHE A C 1
ATOM 1665 O O . PHE A 1 205 ? -8.466 1.535 -8.754 1.00 89.19 205 PHE A O 1
ATOM 1672 N N . LEU A 1 206 ? -9.435 0.271 -10.338 1.00 92.75 206 LEU A N 1
ATOM 1673 C CA . LEU A 1 206 ? -9.130 -1.013 -9.683 1.00 92.75 206 LEU A CA 1
ATOM 1674 C C . LEU A 1 206 ? -7.627 -1.243 -9.458 1.00 92.75 206 LEU A C 1
ATOM 1676 O O . LEU A 1 206 ? -7.237 -1.841 -8.460 1.00 92.75 206 LEU A O 1
ATOM 1680 N N . VAL A 1 207 ? -6.768 -0.777 -10.368 1.00 94.88 207 VAL A N 1
ATOM 1681 C CA . VAL A 1 207 ? -5.312 -0.817 -10.167 1.00 94.88 207 VAL A CA 1
ATOM 1682 C C . VAL A 1 207 ? -4.876 0.505 -9.539 1.00 94.88 207 VAL A C 1
ATOM 1684 O O . VAL A 1 207 ? -5.104 1.552 -10.152 1.00 94.88 207 VAL A O 1
ATOM 1687 N N . PRO A 1 208 ? -4.214 0.495 -8.368 1.00 94.50 208 PRO A N 1
ATOM 1688 C CA . PRO A 1 208 ? -3.791 1.730 -7.725 1.00 94.50 208 PRO A CA 1
ATOM 1689 C C . PRO A 1 208 ? -2.878 2.578 -8.616 1.00 94.50 208 PRO A C 1
ATOM 1691 O O . PRO A 1 208 ? -1.846 2.114 -9.120 1.00 94.50 208 PRO A O 1
ATOM 1694 N N . LYS A 1 209 ? -3.254 3.848 -8.798 1.00 94.12 209 LYS A N 1
ATOM 1695 C CA . LYS A 1 209 ? -2.565 4.796 -9.689 1.00 94.12 209 LYS A CA 1
ATOM 1696 C C . LYS A 1 209 ? -1.113 5.052 -9.278 1.00 94.12 209 LYS A C 1
ATOM 1698 O O . LYS A 1 209 ? -0.262 5.295 -10.135 1.00 94.12 209 LYS A O 1
ATOM 1703 N N . GLU A 1 210 ? -0.811 4.945 -7.985 1.00 94.50 210 GLU A N 1
ATOM 1704 C CA . GLU A 1 210 ? 0.526 5.133 -7.416 1.00 94.50 210 GLU A CA 1
ATOM 1705 C C . GLU A 1 210 ? 1.524 4.124 -7.990 1.00 94.50 210 GLU A C 1
ATOM 1707 O O . GLU A 1 210 ? 2.692 4.451 -8.214 1.00 94.50 210 GLU A O 1
ATOM 1712 N N . LEU A 1 211 ? 1.059 2.907 -8.284 1.00 94.88 211 LEU A N 1
ATOM 1713 C CA . LEU A 1 211 ? 1.911 1.811 -8.731 1.00 94.88 211 LEU A CA 1
ATOM 1714 C C . LEU A 1 211 ? 2.351 1.976 -10.186 1.00 94.88 211 LEU A C 1
ATOM 1716 O O . LEU A 1 211 ? 3.398 1.448 -10.561 1.00 94.88 211 LEU A O 1
ATOM 1720 N N . ARG A 1 212 ? 1.599 2.732 -11.000 1.00 95.25 212 ARG A N 1
ATOM 1721 C CA . ARG A 1 212 ? 1.817 2.877 -12.453 1.00 95.25 212 ARG A CA 1
ATOM 1722 C C . ARG A 1 212 ? 2.004 1.517 -13.149 1.00 95.25 212 ARG A C 1
ATOM 1724 O O . ARG A 1 212 ? 2.921 1.344 -13.953 1.00 95.25 212 ARG A O 1
ATOM 1731 N N . ILE A 1 213 ? 1.173 0.539 -12.783 1.00 94.94 213 ILE A N 1
ATOM 1732 C CA . ILE A 1 213 ? 1.158 -0.798 -13.386 1.00 94.94 213 ILE A CA 1
ATOM 1733 C C . ILE A 1 213 ? 0.192 -0.783 -14.568 1.00 94.94 213 ILE A C 1
ATOM 1735 O O . ILE A 1 213 ? -0.954 -0.362 -14.438 1.00 94.94 213 ILE A O 1
ATOM 1739 N N . TYR A 1 214 ? 0.653 -1.290 -15.710 1.00 93.62 214 TYR A N 1
ATOM 1740 C CA . TYR A 1 214 ? -0.147 -1.409 -16.924 1.00 93.62 214 TYR A CA 1
ATOM 1741 C C . TYR A 1 214 ? -0.294 -2.881 -17.300 1.00 93.62 214 TYR A C 1
ATOM 1743 O O . TYR A 1 214 ? 0.695 -3.614 -17.369 1.00 93.62 214 TYR A O 1
ATOM 1751 N N . ILE A 1 215 ? -1.528 -3.311 -17.565 1.00 93.69 215 ILE A N 1
ATOM 1752 C CA . ILE A 1 215 ? -1.812 -4.667 -18.041 1.00 93.69 215 ILE A CA 1
ATOM 1753 C C . ILE A 1 215 ? -1.515 -4.704 -19.543 1.00 93.69 215 ILE A C 1
ATOM 1755 O O . ILE A 1 215 ? -2.266 -4.144 -20.340 1.00 93.69 215 ILE A O 1
ATOM 1759 N N . GLN A 1 216 ? -0.392 -5.321 -19.916 1.00 93.31 216 GLN A N 1
ATOM 1760 C CA . GLN A 1 216 ? 0.067 -5.374 -21.310 1.00 93.31 216 GLN A CA 1
ATOM 1761 C C . GLN A 1 216 ? -0.823 -6.271 -22.174 1.00 93.31 216 GLN A C 1
ATOM 1763 O O . GLN A 1 216 ? -1.162 -5.920 -23.303 1.00 93.31 216 GLN A O 1
ATOM 1768 N N . ASP A 1 217 ? -1.214 -7.424 -21.632 1.00 94.81 217 ASP A N 1
ATOM 1769 C CA . ASP A 1 217 ? -2.026 -8.396 -22.348 1.00 94.81 217 ASP A CA 1
ATOM 1770 C C . ASP A 1 217 ? -3.512 -8.023 -22.287 1.00 94.81 217 ASP A C 1
ATOM 1772 O O . ASP A 1 217 ? -4.185 -8.162 -21.261 1.00 94.81 217 ASP A O 1
ATOM 1776 N N . LYS A 1 218 ? -4.033 -7.558 -23.425 1.00 95.31 218 LYS A N 1
ATOM 1777 C CA . LYS A 1 218 ? -5.441 -7.178 -23.569 1.00 95.31 218 LYS A CA 1
ATOM 1778 C C . LYS A 1 218 ? -6.387 -8.369 -23.410 1.00 95.31 218 LYS A C 1
ATOM 1780 O O . LYS A 1 218 ? -7.495 -8.162 -22.920 1.00 95.31 218 LYS A O 1
ATOM 1785 N N . ALA A 1 219 ? -5.967 -9.581 -23.784 1.00 96.38 219 ALA A N 1
ATOM 1786 C CA . ALA A 1 219 ? -6.804 -10.776 -23.682 1.00 96.38 219 ALA A CA 1
ATOM 1787 C C . ALA A 1 219 ? -7.064 -11.145 -22.214 1.00 96.38 219 ALA A C 1
ATOM 1789 O O . ALA A 1 219 ? -8.184 -11.491 -21.845 1.00 96.38 219 ALA A O 1
ATOM 1790 N N . ASN A 1 220 ? -6.054 -10.968 -21.360 1.00 94.50 220 ASN A N 1
ATOM 1791 C CA . ASN A 1 220 ? -6.136 -11.273 -19.931 1.00 94.50 220 ASN A CA 1
ATOM 1792 C C . ASN A 1 220 ? -6.622 -10.098 -19.068 1.00 94.50 220 ASN A C 1
ATOM 1794 O O . ASN A 1 220 ? -6.817 -10.258 -17.862 1.00 94.50 220 ASN A O 1
ATOM 1798 N N . ARG A 1 221 ? -6.859 -8.918 -19.658 1.00 95.25 221 ARG A N 1
ATOM 1799 C CA . ARG A 1 221 ? -7.189 -7.693 -18.914 1.00 95.25 221 ARG A CA 1
ATOM 1800 C C . ARG A 1 221 ? -8.387 -7.856 -17.986 1.00 95.25 221 ARG A C 1
ATOM 1802 O O . ARG A 1 221 ? -8.295 -7.450 -16.835 1.00 95.25 221 ARG A O 1
ATOM 1809 N N . LYS A 1 222 ? -9.490 -8.441 -18.464 1.00 96.12 222 LYS A N 1
ATOM 1810 C CA . LYS A 1 222 ? -10.703 -8.624 -17.649 1.00 96.12 222 LYS A CA 1
ATOM 1811 C C . LYS A 1 222 ? -10.410 -9.463 -16.403 1.00 96.12 222 LYS A C 1
ATOM 1813 O O . LYS A 1 222 ? -10.691 -9.028 -15.296 1.00 96.12 222 LYS A O 1
ATOM 1818 N N . TRP A 1 223 ? -9.765 -10.611 -16.595 1.00 96.75 223 TRP A N 1
ATOM 1819 C CA . TRP A 1 223 ? -9.430 -11.529 -15.511 1.00 96.75 223 TRP A CA 1
ATOM 1820 C C . TRP A 1 223 ? -8.488 -10.900 -14.476 1.00 96.75 223 TRP A C 1
ATOM 1822 O O . TRP A 1 223 ? -8.739 -10.993 -13.279 1.00 96.75 223 TRP A O 1
ATOM 1832 N N . VAL A 1 224 ? -7.446 -10.186 -14.918 1.00 96.19 224 VAL A N 1
ATOM 1833 C CA . VAL A 1 224 ? -6.540 -9.474 -13.998 1.00 96.19 224 VAL A CA 1
ATOM 1834 C C . VAL A 1 224 ? -7.287 -8.398 -13.200 1.00 96.19 224 VAL A C 1
ATOM 1836 O O . VAL A 1 224 ? -7.028 -8.236 -12.011 1.00 96.19 224 VAL A O 1
ATOM 1839 N N . MET A 1 225 ? -8.235 -7.685 -13.816 1.00 95.75 225 MET A N 1
ATOM 1840 C CA . MET A 1 225 ? -9.059 -6.688 -13.118 1.00 95.75 225 MET A CA 1
ATOM 1841 C C . MET A 1 225 ? -9.982 -7.332 -12.071 1.00 95.75 225 MET A C 1
ATOM 1843 O O . MET A 1 225 ? -10.113 -6.790 -10.974 1.00 95.75 225 MET A O 1
ATOM 1847 N N . ASP A 1 226 ? -10.560 -8.500 -12.365 1.00 96.00 226 ASP A N 1
ATOM 1848 C CA . ASP A 1 226 ? -11.366 -9.261 -11.400 1.00 96.00 226 ASP A CA 1
ATOM 1849 C C . ASP A 1 226 ? -10.521 -9.705 -10.191 1.00 96.00 226 ASP A C 1
ATOM 1851 O O . ASP A 1 226 ? -10.957 -9.560 -9.047 1.00 96.00 226 ASP A O 1
ATOM 1855 N N . LEU A 1 227 ? -9.275 -10.144 -10.419 1.00 97.00 227 LEU A N 1
ATOM 1856 C CA . LEU A 1 227 ? -8.341 -10.458 -9.333 1.00 97.00 227 LEU A CA 1
ATOM 1857 C C . LEU A 1 227 ? -7.999 -9.229 -8.483 1.00 97.00 227 LEU A C 1
ATOM 1859 O O . LEU A 1 227 ? -7.930 -9.333 -7.259 1.00 97.00 227 LEU A O 1
ATOM 1863 N N . TRP A 1 228 ? -7.781 -8.060 -9.102 1.00 96.62 228 TRP A N 1
ATOM 1864 C CA . TRP A 1 228 ? -7.529 -6.820 -8.355 1.00 96.62 228 TRP A CA 1
ATOM 1865 C C . TRP A 1 228 ? -8.725 -6.446 -7.485 1.00 96.62 228 TRP A C 1
ATOM 1867 O O . TRP A 1 228 ? -8.548 -6.063 -6.330 1.00 96.62 228 TRP A O 1
ATOM 1877 N N . LYS A 1 229 ? -9.942 -6.601 -8.015 1.00 94.94 229 LYS A N 1
ATOM 1878 C CA . LYS A 1 229 ? -11.179 -6.377 -7.264 1.00 94.94 229 LYS A CA 1
ATOM 1879 C C . LYS A 1 229 ? -11.273 -7.307 -6.053 1.00 94.94 229 LYS A C 1
ATOM 1881 O O . LYS A 1 229 ? -11.538 -6.832 -4.951 1.00 94.94 229 LYS A O 1
ATOM 1886 N N . GLU A 1 230 ? -11.031 -8.605 -6.233 1.00 95.31 230 GLU A N 1
ATOM 1887 C CA . GLU A 1 230 ? -11.044 -9.575 -5.131 1.00 95.31 230 GLU A CA 1
ATOM 1888 C C . GLU A 1 230 ? -9.979 -9.249 -4.074 1.00 95.31 230 GLU A C 1
ATOM 1890 O O . GLU A 1 230 ? -10.260 -9.265 -2.874 1.00 95.31 230 GLU A O 1
ATOM 1895 N N . TRP A 1 231 ? -8.769 -8.898 -4.514 1.00 96.31 231 TRP A N 1
ATOM 1896 C CA . TRP A 1 231 ? -7.681 -8.508 -3.623 1.00 96.31 231 TRP A CA 1
ATOM 1897 C C . TRP A 1 231 ? -8.033 -7.259 -2.798 1.00 96.31 231 TRP A C 1
ATOM 1899 O O . TRP A 1 231 ? -7.844 -7.260 -1.581 1.00 96.31 231 TRP A O 1
ATOM 1909 N N . HIS A 1 232 ? -8.632 -6.232 -3.411 1.00 93.56 232 HIS A N 1
ATOM 1910 C CA . HIS A 1 232 ? -9.099 -5.035 -2.696 1.00 93.56 232 HIS A CA 1
ATOM 1911 C C . HIS A 1 232 ? -10.186 -5.337 -1.670 1.00 93.56 232 HIS A C 1
ATOM 1913 O O . HIS A 1 232 ? -10.142 -4.791 -0.571 1.00 93.56 232 HIS A O 1
ATOM 1919 N N . ILE A 1 233 ? -11.137 -6.218 -1.996 1.00 91.94 233 ILE A N 1
ATOM 1920 C CA . ILE A 1 233 ? -12.184 -6.638 -1.052 1.00 91.94 233 ILE A CA 1
ATOM 1921 C C . ILE A 1 233 ? -11.550 -7.271 0.192 1.00 91.94 233 ILE A C 1
ATOM 1923 O O . ILE A 1 233 ? -11.928 -6.926 1.309 1.00 91.94 233 ILE A O 1
ATOM 1927 N N . LYS A 1 234 ? -10.547 -8.141 0.013 1.00 92.62 234 LYS A N 1
ATOM 1928 C CA . LYS A 1 234 ? -9.808 -8.748 1.133 1.00 92.62 234 LYS A CA 1
ATOM 1929 C C . LYS A 1 234 ? -9.052 -7.695 1.947 1.00 92.62 234 LYS A C 1
ATOM 1931 O O . LYS A 1 234 ? -9.104 -7.717 3.172 1.00 92.62 234 LYS A O 1
ATOM 1936 N N . LYS A 1 235 ? -8.405 -6.738 1.276 1.00 92.12 235 LYS A N 1
ATOM 1937 C CA . LYS A 1 235 ? -7.599 -5.684 1.916 1.00 92.12 235 LYS A CA 1
ATOM 1938 C C . LYS A 1 235 ? -8.400 -4.642 2.679 1.00 92.12 235 LYS A C 1
ATOM 1940 O O . LYS A 1 235 ? -7.922 -4.127 3.683 1.00 92.12 235 LYS A O 1
ATOM 1945 N N . ARG A 1 236 ? -9.590 -4.316 2.183 1.00 90.00 236 ARG A N 1
ATOM 1946 C CA . ARG A 1 236 ? -10.498 -3.313 2.757 1.00 90.00 236 ARG A CA 1
ATOM 1947 C C . ARG A 1 236 ? -11.564 -3.932 3.655 1.00 90.00 236 ARG A C 1
ATOM 1949 O O . ARG A 1 236 ? -12.402 -3.210 4.193 1.00 90.00 236 ARG A O 1
ATOM 1956 N N . GLY A 1 237 ? -11.550 -5.256 3.799 1.00 83.19 237 GLY A N 1
ATOM 1957 C CA . GLY A 1 237 ? -12.419 -5.963 4.722 1.00 83.19 237 GLY A CA 1
ATOM 1958 C C . GLY A 1 237 ? -12.217 -5.435 6.136 1.00 83.19 237 GLY A C 1
ATOM 1959 O O . GLY A 1 237 ? -11.086 -5.199 6.563 1.00 83.19 237 GLY A O 1
ATOM 1960 N N . THR A 1 238 ? -13.312 -5.227 6.860 1.00 69.19 238 THR A N 1
ATOM 1961 C CA . THR A 1 238 ? -13.244 -4.900 8.284 1.00 69.19 238 THR A CA 1
ATOM 1962 C C . THR A 1 238 ? -12.579 -6.077 8.997 1.00 69.19 238 THR A C 1
ATOM 1964 O O . THR A 1 238 ? -13.012 -7.217 8.823 1.00 69.19 238 THR A O 1
ATOM 1967 N N . ALA A 1 239 ? -11.520 -5.818 9.770 1.00 61.22 239 ALA A N 1
ATOM 1968 C CA . ALA A 1 239 ? -10.985 -6.827 10.679 1.00 61.22 239 ALA A CA 1
ATOM 1969 C C . ALA A 1 239 ? -12.111 -7.307 11.618 1.00 61.22 239 ALA A C 1
ATOM 1971 O O . ALA A 1 239 ? -13.041 -6.533 11.878 1.00 61.22 239 ALA A O 1
ATOM 1972 N N . PRO A 1 240 ? -12.074 -8.553 12.120 1.00 55.78 240 PRO A N 1
ATOM 1973 C CA . PRO A 1 240 ? -13.044 -9.001 13.108 1.00 55.78 240 PRO A CA 1
ATOM 1974 C C . PRO A 1 240 ? -12.979 -8.042 14.300 1.00 55.78 240 PRO A C 1
ATOM 1976 O O . PRO A 1 240 ? -11.968 -7.978 14.994 1.00 55.78 240 PRO A O 1
ATOM 1979 N N . GLN A 1 241 ? -14.023 -7.239 14.513 1.00 52.84 241 GLN A N 1
ATOM 1980 C CA . GLN A 1 241 ? -14.129 -6.474 15.747 1.00 52.84 241 GLN A CA 1
ATOM 1981 C C . GLN A 1 241 ? -14.335 -7.496 16.858 1.00 52.84 241 GLN A C 1
ATOM 1983 O O . GLN A 1 241 ? -15.363 -8.173 16.901 1.00 52.84 241 GLN A O 1
ATOM 1988 N N . ASN A 1 242 ? -13.329 -7.652 17.719 1.00 47.78 242 ASN A N 1
ATOM 1989 C CA . ASN A 1 242 ? -13.472 -8.431 18.937 1.00 47.78 242 ASN A CA 1
ATOM 1990 C C . ASN A 1 242 ? -14.696 -7.919 19.691 1.00 47.78 242 ASN A C 1
ATOM 1992 O O . ASN A 1 242 ? -14.817 -6.727 19.962 1.00 47.78 242 ASN A O 1
ATOM 1996 N N . GLY A 1 243 ? -15.632 -8.832 19.932 1.00 44.62 243 GLY A N 1
ATOM 1997 C CA . GLY A 1 243 ? -17.007 -8.497 20.234 1.00 44.62 243 GLY A CA 1
ATOM 1998 C C . GLY A 1 243 ? -17.170 -7.482 21.360 1.00 44.62 243 GLY A C 1
ATOM 1999 O O . GLY A 1 243 ? -16.941 -7.795 22.526 1.00 44.62 243 GLY A O 1
ATOM 2000 N N . SER A 1 244 ? -17.795 -6.351 21.033 1.00 41.34 244 SER A N 1
ATOM 2001 C CA . SER A 1 244 ? -18.971 -5.978 21.811 1.00 41.34 244 SER A CA 1
ATOM 2002 C C . SER A 1 244 ? -20.021 -7.056 21.534 1.00 41.34 244 SER A C 1
ATOM 2004 O O . SER A 1 244 ? -20.807 -6.969 20.590 1.00 41.34 244 SER A O 1
ATOM 2006 N N . GLY A 1 245 ? -19.946 -8.157 22.283 1.00 50.22 245 GLY A N 1
ATOM 2007 C CA . GLY A 1 245 ? -20.984 -9.173 22.276 1.00 50.22 245 GLY A CA 1
ATOM 2008 C C . GLY A 1 245 ? -22.279 -8.507 22.708 1.00 50.22 245 GLY A C 1
ATOM 2009 O O . GLY A 1 245 ? -22.420 -8.239 23.890 1.00 50.22 245 GLY A O 1
ATOM 2010 N N . LEU A 1 246 ? -23.126 -8.161 21.737 1.00 47.53 246 LEU A N 1
ATOM 2011 C CA . LEU A 1 246 ? -24.532 -7.755 21.827 1.00 47.53 246 LEU A CA 1
ATOM 2012 C C . LEU A 1 246 ? -24.947 -7.213 20.445 1.00 47.53 246 LEU A C 1
ATOM 2014 O O . LEU A 1 246 ? -25.268 -6.041 20.313 1.00 47.53 246 LEU A O 1
ATOM 2018 N N . ASP A 1 247 ? -24.941 -8.039 19.396 1.00 43.34 247 ASP A N 1
ATOM 2019 C CA . ASP A 1 247 ? -26.039 -7.907 18.435 1.00 43.34 247 ASP A CA 1
ATOM 2020 C C . ASP A 1 247 ? -26.332 -9.208 17.692 1.00 43.34 247 ASP A C 1
ATOM 2022 O O . ASP A 1 247 ? -25.452 -10.009 17.367 1.00 43.34 247 ASP A O 1
ATOM 2026 N N . ALA A 1 248 ? -27.623 -9.438 17.533 1.00 47.25 248 ALA A N 1
ATOM 2027 C CA . ALA A 1 248 ? -28.239 -10.702 17.217 1.00 47.25 248 ALA A CA 1
ATOM 2028 C C . ALA A 1 248 ? -28.137 -11.059 15.729 1.00 47.25 248 ALA A C 1
ATOM 2030 O O . ALA A 1 248 ? -28.031 -10.212 14.847 1.00 47.25 248 ALA A O 1
ATOM 2031 N N . GLY A 1 249 ? -28.211 -12.367 15.475 1.00 44.34 249 GLY A N 1
ATOM 2032 C CA . GLY A 1 249 ? -28.244 -13.005 14.165 1.00 44.34 249 GLY A CA 1
ATOM 2033 C C . GLY A 1 249 ? -29.029 -12.255 13.088 1.00 44.34 249 GLY A C 1
ATOM 2034 O O . GLY A 1 249 ? -30.244 -12.383 12.979 1.00 44.34 249 GLY A O 1
ATOM 2035 N N . GLY A 1 250 ? -28.298 -11.583 12.204 1.00 40.97 250 GLY A N 1
ATOM 2036 C CA . GLY A 1 250 ? -28.762 -11.220 10.872 1.00 40.97 250 GLY A CA 1
ATOM 2037 C C . GLY A 1 250 ? -28.511 -12.378 9.914 1.00 40.97 250 GLY A C 1
ATOM 2038 O O . GLY A 1 250 ? -27.527 -12.377 9.175 1.00 40.97 250 GLY A O 1
ATOM 2039 N N . VAL A 1 251 ? -29.379 -13.390 9.951 1.00 46.34 251 VAL A N 1
ATOM 2040 C CA . VAL A 1 251 ? -29.456 -14.439 8.927 1.00 46.34 251 VAL A CA 1
ATOM 2041 C C . VAL A 1 251 ? -29.743 -13.752 7.592 1.00 46.34 251 VAL A C 1
ATOM 2043 O O . VAL A 1 251 ? -30.873 -13.374 7.301 1.00 46.34 251 VAL A O 1
ATOM 2046 N N . LYS A 1 252 ? -28.707 -13.550 6.774 1.00 47.75 252 LYS A N 1
ATOM 2047 C CA . LYS A 1 252 ? -28.878 -13.124 5.385 1.00 47.75 252 LYS A CA 1
ATOM 2048 C C . LYS A 1 252 ? -29.260 -14.365 4.584 1.00 47.75 252 LYS A C 1
ATOM 2050 O O . LYS A 1 252 ? -28.401 -15.039 4.014 1.00 47.75 252 LYS A O 1
ATOM 2055 N N . GLU A 1 253 ? -30.549 -14.700 4.622 1.00 50.66 253 GLU A N 1
ATOM 2056 C CA . GLU A 1 253 ? -31.155 -15.651 3.697 1.00 50.66 253 GLU A CA 1
ATOM 2057 C C . GLU A 1 253 ? -30.776 -15.241 2.272 1.00 50.66 253 GLU A C 1
ATOM 2059 O O . GLU A 1 253 ? -31.064 -14.137 1.801 1.00 50.66 253 GLU A O 1
ATOM 2064 N N . LYS A 1 254 ? -30.074 -16.147 1.591 1.00 46.00 254 LYS A N 1
ATOM 2065 C CA . LYS A 1 254 ? -29.960 -16.131 0.141 1.00 46.00 254 LYS A CA 1
ATOM 2066 C C . LYS A 1 254 ? -31.367 -16.338 -0.403 1.00 46.00 254 LYS A C 1
ATOM 2068 O O . LYS A 1 254 ? -31.842 -17.467 -0.444 1.00 46.00 254 LYS A O 1
ATOM 2073 N N . ASN A 1 255 ? -32.018 -15.255 -0.808 1.00 43.75 255 ASN A N 1
ATOM 2074 C CA . ASN A 1 255 ? -33.211 -15.359 -1.627 1.00 43.75 255 ASN A CA 1
ATOM 2075 C C . ASN A 1 255 ? -32.768 -15.809 -3.029 1.00 43.75 255 ASN A C 1
ATOM 2077 O O . ASN A 1 255 ? -32.321 -15.009 -3.853 1.00 43.75 255 ASN A O 1
ATOM 2081 N N . GLU A 1 256 ? -32.786 -17.125 -3.239 1.00 53.25 256 GLU A N 1
ATOM 2082 C CA . GLU A 1 256 ? -32.819 -17.757 -4.553 1.00 53.25 256 GLU A CA 1
ATOM 2083 C C . GLU A 1 256 ? -34.137 -17.374 -5.232 1.00 53.25 256 GLU A C 1
ATOM 2085 O O . GLU A 1 256 ? -35.149 -18.058 -5.088 1.00 53.25 256 GLU A O 1
ATOM 2090 N N . GLU A 1 257 ? -34.144 -16.288 -6.003 1.00 50.84 257 GLU A N 1
ATOM 2091 C CA . GLU A 1 257 ? -35.250 -16.055 -6.926 1.00 50.84 257 GLU A CA 1
ATOM 2092 C C . GLU A 1 257 ? -35.013 -16.884 -8.196 1.00 50.84 257 GLU A C 1
ATOM 2094 O O . GLU A 1 257 ? -34.309 -16.491 -9.130 1.00 50.84 257 GLU A O 1
ATOM 2099 N N . ARG A 1 258 ? -35.602 -18.085 -8.182 1.00 51.81 258 ARG A N 1
ATOM 2100 C CA . ARG A 1 258 ? -35.964 -18.858 -9.373 1.00 51.81 258 ARG A CA 1
ATOM 2101 C C . ARG A 1 258 ? -36.597 -17.928 -10.414 1.00 51.81 258 ARG A C 1
ATOM 2103 O O . ARG A 1 258 ? -37.661 -17.368 -10.172 1.00 51.81 258 ARG A O 1
ATOM 2110 N N . LYS A 1 259 ? -36.005 -17.852 -11.604 1.00 54.38 259 LYS A N 1
ATOM 2111 C CA . LYS A 1 259 ? -36.741 -17.536 -12.833 1.00 54.38 259 LYS A CA 1
ATOM 2112 C C . LYS A 1 259 ? -36.673 -18.753 -13.738 1.00 54.38 259 LYS A C 1
ATOM 2114 O O . LYS A 1 259 ? -35.758 -18.902 -14.541 1.00 54.38 259 LYS A O 1
ATOM 2119 N N . GLU A 1 260 ? -37.628 -19.638 -13.499 1.00 60.97 260 GLU A N 1
ATOM 2120 C CA . GLU A 1 260 ? -38.027 -20.720 -14.384 1.00 60.97 260 GLU A CA 1
ATOM 2121 C C . GLU A 1 260 ? -39.291 -20.231 -15.108 1.00 60.97 260 GLU A C 1
ATOM 2123 O O . GLU A 1 260 ? -40.229 -19.761 -14.469 1.00 60.97 260 GLU A O 1
ATOM 2128 N N . ASP A 1 261 ? -39.215 -20.279 -16.435 1.00 54.97 261 ASP A N 1
ATOM 2129 C CA . ASP A 1 261 ? -40.290 -20.335 -17.423 1.00 54.97 261 ASP A CA 1
ATOM 2130 C C . ASP A 1 261 ? -41.351 -19.222 -17.478 1.00 54.97 261 ASP A C 1
ATOM 2132 O O . ASP A 1 261 ? -42.307 -19.191 -16.713 1.00 54.97 261 ASP A O 1
ATOM 2136 N N . ASP A 1 262 ? -41.288 -18.424 -18.552 1.00 57.44 262 ASP A N 1
ATOM 2137 C CA . ASP A 1 262 ? -42.476 -18.321 -19.402 1.00 57.44 262 ASP A CA 1
ATOM 2138 C C . ASP A 1 262 ? -42.100 -18.093 -20.871 1.00 57.44 262 ASP A C 1
ATOM 2140 O O . ASP A 1 262 ? -41.553 -17.066 -21.287 1.00 57.44 262 ASP A O 1
ATOM 2144 N N . ALA A 1 263 ? -42.372 -19.122 -21.666 1.00 59.53 263 ALA A N 1
ATOM 2145 C CA . ALA A 1 263 ? -42.378 -19.061 -23.111 1.00 59.53 263 ALA A CA 1
ATOM 2146 C C . ALA A 1 263 ? -43.721 -18.490 -23.588 1.00 59.53 263 ALA A C 1
ATOM 2148 O O . ALA A 1 263 ? -44.754 -18.760 -22.985 1.00 59.53 263 ALA A O 1
ATOM 2149 N N . ARG A 1 264 ? -43.692 -17.871 -24.782 1.00 55.03 264 ARG A N 1
ATOM 2150 C CA . ARG A 1 264 ? -44.831 -17.605 -25.689 1.00 55.03 264 ARG A CA 1
ATOM 2151 C C . ARG A 1 264 ? -45.529 -16.249 -25.496 1.00 55.03 264 ARG A C 1
ATOM 2153 O O . ARG A 1 264 ? -46.488 -16.158 -24.751 1.00 55.03 264 ARG A O 1
ATOM 2160 N N . ASN A 1 265 ? -45.188 -15.260 -26.334 1.00 50.09 265 ASN A N 1
ATOM 2161 C CA . ASN A 1 265 ? -46.191 -14.716 -27.260 1.00 50.09 265 ASN A CA 1
ATOM 2162 C C . ASN A 1 265 ? -45.604 -13.901 -28.438 1.00 50.09 265 ASN A C 1
ATOM 2164 O O . ASN A 1 265 ? -44.644 -13.161 -28.273 1.00 50.09 265 ASN A O 1
ATOM 2168 N N . GLU A 1 266 ? -46.222 -14.101 -29.609 1.00 53.09 266 GLU A N 1
ATOM 2169 C CA . GLU A 1 266 ? -46.370 -13.254 -30.815 1.00 53.09 266 GLU A CA 1
ATOM 2170 C C . GLU A 1 266 ? -45.319 -12.170 -31.141 1.00 53.09 266 GLU A C 1
ATOM 2172 O O . GLU A 1 266 ? -45.157 -11.176 -30.452 1.00 53.09 266 GLU A O 1
ATOM 2177 N N . LYS A 1 267 ? -44.564 -12.278 -32.242 1.00 53.44 267 LYS A N 1
ATOM 2178 C CA . LYS A 1 267 ? -45.008 -12.044 -33.637 1.00 53.44 267 LYS A CA 1
ATOM 2179 C C . LYS A 1 267 ? -45.646 -10.654 -33.847 1.00 53.44 267 LYS A C 1
ATOM 2181 O O . LYS A 1 267 ? -46.830 -10.542 -34.129 1.00 53.44 267 LYS A O 1
ATOM 2186 N N . GLY A 1 268 ? -44.821 -9.607 -33.803 1.00 55.41 268 GLY A N 1
ATOM 2187 C CA . GLY A 1 268 ? -45.184 -8.245 -34.207 1.00 55.41 268 GLY A CA 1
ATOM 2188 C C . GLY A 1 268 ? -44.123 -7.633 -35.117 1.00 55.41 268 GLY A C 1
ATOM 2189 O O . GLY A 1 268 ? -43.184 -6.998 -34.657 1.00 55.41 268 GLY A O 1
ATOM 2190 N N . ARG A 1 269 ? -44.270 -7.865 -36.421 1.00 52.62 269 ARG A N 1
ATOM 2191 C CA . ARG A 1 269 ? -43.537 -7.196 -37.499 1.00 52.62 269 ARG A CA 1
ATOM 2192 C C . ARG A 1 269 ? -44.080 -5.772 -37.634 1.00 52.62 269 ARG A C 1
ATOM 2194 O O . ARG A 1 269 ? -45.251 -5.625 -37.968 1.00 52.62 269 ARG A O 1
ATOM 2201 N N . VAL A 1 270 ? -43.243 -4.756 -37.437 1.00 59.91 270 VAL A N 1
ATOM 2202 C CA . VAL A 1 270 ? -43.489 -3.410 -37.973 1.00 59.91 270 VAL A CA 1
ATOM 2203 C C . VAL A 1 270 ? -42.206 -2.936 -38.642 1.00 59.91 270 VAL A C 1
ATOM 2205 O O . VAL A 1 270 ? -41.271 -2.469 -38.000 1.00 59.91 270 VAL A O 1
ATOM 2208 N N . ASP A 1 271 ? -42.177 -3.138 -39.955 1.00 56.12 271 ASP A N 1
ATOM 2209 C CA . ASP A 1 271 ? -41.338 -2.403 -40.890 1.00 56.12 271 ASP A CA 1
ATOM 2210 C C . ASP A 1 271 ? -41.753 -0.917 -40.840 1.00 56.12 271 ASP A C 1
ATOM 2212 O O . ASP A 1 271 ? -42.935 -0.603 -40.990 1.00 56.12 271 ASP A O 1
ATOM 2216 N N . GLY A 1 272 ? -40.809 0.008 -40.644 1.00 49.28 272 GLY A N 1
ATOM 2217 C CA . GLY A 1 272 ? -41.080 1.445 -40.752 1.00 49.28 272 GLY A CA 1
ATOM 2218 C C . GLY A 1 272 ? -39.827 2.319 -40.601 1.00 49.28 272 GLY A C 1
ATOM 2219 O O . GLY A 1 272 ? -38.930 1.943 -39.857 1.00 49.28 272 GLY A O 1
ATOM 2220 N N . PRO A 1 273 ? -39.711 3.437 -41.341 1.00 59.91 273 PRO A N 1
ATOM 2221 C CA . PRO A 1 273 ? -38.512 3.726 -42.127 1.00 59.91 273 PRO A CA 1
ATOM 2222 C C . PRO A 1 273 ? -37.566 4.787 -41.546 1.00 59.91 273 PRO A C 1
ATOM 2224 O O . PRO A 1 273 ? -37.905 5.570 -40.663 1.00 59.91 273 PRO A O 1
ATOM 2227 N N . ALA A 1 274 ? -36.377 4.813 -42.152 1.00 59.38 274 ALA A N 1
ATOM 2228 C CA . ALA A 1 274 ? -35.326 5.812 -42.031 1.00 59.38 274 ALA A CA 1
ATOM 2229 C C . ALA A 1 274 ? -35.804 7.259 -42.241 1.00 59.38 274 ALA A C 1
ATOM 2231 O O . ALA A 1 274 ? -36.494 7.532 -43.218 1.00 59.38 274 ALA A O 1
ATOM 2232 N N . MET A 1 275 ? -35.311 8.173 -41.398 1.00 55.16 275 MET A N 1
ATOM 2233 C CA . MET A 1 275 ? -35.083 9.598 -41.681 1.00 55.16 275 MET A CA 1
ATOM 2234 C C . MET A 1 275 ? -33.927 10.045 -40.760 1.00 55.16 275 MET A C 1
ATOM 2236 O O . MET A 1 275 ? -34.029 9.923 -39.548 1.00 55.16 275 MET A O 1
ATOM 2240 N N . LEU A 1 276 ? -32.720 10.251 -41.290 1.00 50.00 276 LEU A N 1
ATOM 2241 C CA . LEU A 1 276 ? -32.206 11.515 -41.836 1.00 50.00 276 LEU A CA 1
ATOM 2242 C C . LEU A 1 276 ? -31.626 12.468 -40.766 1.00 50.00 276 LEU A C 1
ATOM 2244 O O . LEU A 1 276 ? -32.351 12.981 -39.923 1.00 50.00 276 LEU A O 1
ATOM 2248 N N . SER A 1 277 ? -30.358 12.826 -41.009 1.00 49.09 277 SER A N 1
ATOM 2249 C CA . SER A 1 277 ? -29.728 14.151 -40.814 1.00 49.09 277 SER A CA 1
ATOM 2250 C C . SER A 1 277 ? -28.869 14.402 -39.568 1.00 49.09 277 SER A C 1
ATOM 2252 O O . SER A 1 277 ? -29.380 14.404 -38.457 1.00 49.09 277 SER A O 1
ATOM 2254 N N . ASN A 1 278 ? -27.604 14.755 -39.861 1.00 43.06 278 ASN A N 1
ATOM 2255 C CA . ASN A 1 278 ? -26.868 15.965 -39.434 1.00 43.06 278 ASN A CA 1
ATOM 2256 C C . ASN A 1 278 ? -26.594 16.156 -37.925 1.00 43.06 278 ASN A C 1
ATOM 2258 O O . ASN A 1 278 ? -27.471 15.978 -37.100 1.00 43.06 278 ASN A O 1
ATOM 2262 N N . GLU A 1 279 ? -25.432 16.592 -37.442 1.00 55.44 279 GLU A N 1
ATOM 2263 C CA . GLU A 1 279 ? -24.207 17.167 -38.017 1.00 55.44 279 GLU A CA 1
ATOM 2264 C C . GLU A 1 279 ? -23.118 17.181 -36.907 1.00 55.44 279 GLU A C 1
ATOM 2266 O O . GLU A 1 279 ? -23.431 16.912 -35.743 1.00 55.44 279 GLU A O 1
ATOM 2271 N N . PRO A 1 280 ? -21.846 17.485 -37.229 1.00 59.41 280 PRO A N 1
ATOM 2272 C CA . PRO A 1 280 ? -20.728 17.476 -36.292 1.00 59.41 280 PRO A CA 1
ATOM 2273 C C . PRO A 1 280 ? -20.546 18.838 -35.601 1.00 59.41 280 PRO A C 1
ATOM 2275 O O . PRO A 1 280 ? -20.438 19.870 -36.256 1.00 59.41 280 PRO A O 1
ATOM 2278 N N . GLY A 1 281 ? -20.442 18.838 -34.271 1.00 51.28 281 GLY A N 1
ATOM 2279 C CA . GLY A 1 281 ? -20.059 20.008 -33.476 1.00 51.28 281 GLY A CA 1
ATOM 2280 C C . GLY A 1 281 ? -18.656 19.843 -32.905 1.00 51.28 281 GLY A C 1
ATOM 2281 O O . GLY A 1 281 ? -18.496 19.305 -31.813 1.00 51.28 281 GLY A O 1
ATOM 2282 N N . SER A 1 282 ? -17.654 20.283 -33.663 1.00 57.53 282 SER A N 1
ATOM 2283 C CA . SER A 1 282 ? -16.274 20.463 -33.206 1.00 57.53 282 SER A CA 1
ATOM 2284 C C . SER A 1 282 ? -16.219 21.676 -32.277 1.00 57.53 282 SER A C 1
ATOM 2286 O O . SER A 1 282 ? -16.583 22.773 -32.694 1.00 57.53 282 SER A O 1
ATOM 2288 N N . VAL A 1 283 ? -15.776 21.495 -31.032 1.00 61.97 283 VAL A N 1
ATOM 2289 C CA . VAL A 1 283 ? -15.420 22.606 -30.139 1.00 61.97 283 VAL A CA 1
ATOM 2290 C C . VAL A 1 283 ? -13.956 22.422 -29.767 1.00 61.97 283 VAL A C 1
ATOM 2292 O O . VAL A 1 283 ? -13.612 21.639 -28.883 1.00 61.97 283 VAL A O 1
ATOM 2295 N N . GLU A 1 284 ? -13.097 23.112 -30.513 1.00 56.50 284 GLU A N 1
ATOM 2296 C CA . GLU A 1 284 ? -11.719 23.388 -30.122 1.00 56.50 284 GLU A CA 1
ATOM 2297 C C . GLU A 1 284 ? -11.763 24.359 -28.936 1.00 56.50 284 GLU A C 1
ATOM 2299 O O . GLU A 1 284 ? -12.294 25.463 -29.038 1.00 56.50 284 GLU A O 1
ATOM 2304 N N . GLY A 1 285 ? -11.267 23.908 -27.787 1.00 59.00 285 GLY A N 1
ATOM 2305 C CA . GLY A 1 285 ? -11.016 24.748 -26.624 1.00 59.00 285 GLY A CA 1
ATOM 2306 C C . GLY A 1 285 ? -9.514 24.876 -26.431 1.00 59.00 285 GLY A C 1
ATOM 2307 O O . GLY A 1 285 ? -8.895 23.974 -25.866 1.00 59.00 285 GLY A O 1
ATOM 2308 N N . ASP A 1 286 ? -8.964 25.980 -26.930 1.00 57.44 286 ASP A N 1
ATOM 2309 C CA . ASP A 1 286 ? -7.639 26.499 -26.597 1.00 57.44 286 ASP A CA 1
ATOM 2310 C C . ASP A 1 286 ? -7.532 26.710 -25.082 1.00 57.44 286 ASP A C 1
ATOM 2312 O O . ASP A 1 286 ? -8.296 27.474 -24.491 1.00 57.44 286 ASP A O 1
ATOM 2316 N N . TRP A 1 287 ? -6.558 26.056 -24.450 1.00 62.22 287 TRP A N 1
ATOM 2317 C CA . TRP A 1 287 ? -6.117 26.396 -23.099 1.00 62.22 287 TRP A CA 1
ATOM 2318 C C . TRP A 1 287 ? -4.700 26.956 -23.202 1.00 62.22 287 TRP A C 1
ATOM 2320 O O . TRP A 1 287 ? -3.720 26.209 -23.209 1.00 62.22 287 TRP A O 1
ATOM 2330 N N . GLU A 1 288 ? -4.598 28.281 -23.307 1.00 60.75 288 GLU A N 1
ATOM 2331 C CA . GLU A 1 288 ? -3.351 29.006 -23.070 1.00 60.75 288 GLU A CA 1
ATOM 2332 C C . GLU A 1 288 ? -2.906 28.788 -21.614 1.00 60.75 288 GLU A C 1
ATOM 2334 O O . GLU A 1 288 ? -3.603 29.151 -20.666 1.00 60.75 288 GLU A O 1
ATOM 2339 N N . MET A 1 289 ? -1.723 28.197 -21.434 1.00 55.09 289 MET A N 1
ATOM 2340 C CA . MET A 1 289 ? -0.958 28.260 -20.189 1.00 55.09 289 MET A CA 1
ATOM 2341 C C . MET A 1 289 ? 0.029 29.422 -20.297 1.00 55.09 289 MET A C 1
ATOM 2343 O O . MET A 1 289 ? 1.014 29.337 -21.030 1.00 55.09 289 MET A O 1
ATOM 2347 N N . THR A 1 290 ? -0.213 30.498 -19.554 1.00 66.94 290 THR A N 1
ATOM 2348 C CA . THR A 1 290 ? 0.829 31.475 -19.224 1.00 66.94 290 THR A CA 1
ATOM 2349 C C . THR A 1 290 ? 1.701 30.944 -18.088 1.00 66.94 290 THR A C 1
ATOM 2351 O O . THR A 1 290 ? 1.187 30.363 -17.130 1.00 66.94 290 THR A O 1
ATOM 2354 N N . ALA A 1 291 ? 3.009 31.126 -18.269 1.00 66.81 291 ALA A N 1
ATOM 2355 C CA . ALA A 1 291 ? 4.112 30.666 -17.427 1.00 66.81 291 ALA A CA 1
ATOM 2356 C C . ALA A 1 291 ? 4.224 31.383 -16.074 1.00 66.81 291 ALA A C 1
ATOM 2358 O O . ALA A 1 291 ? 3.758 32.541 -15.975 1.00 66.81 291 ALA A O 1
#

Secondary structure (DSSP, 8-state):
----------------------------------------------------------------S-PPPTT-PPPHHHHHHHGGGS-GGG--PPPSS-HHHHHHHHHHHHHHHHHHHHHHTT-SS---HHHHHHHHHHHHHHHHHHS-TT-TTTTTTSSS---HHHHHHHHHHHHHHHHHHHHHHHTTT--HHHHHHHHHHHHH-SS-GGG------TTTHHHHHHHHHHHHHHHHSPP----------------------------------------------------

Organism: NCBI:txid184978

pLDDT: mean 74.67, std 20.89, range [31.61, 98.44]

Foldseek 3Di:
DDDDDDDDDDDDDDDDDDDDDDDDPDDDDPDPPPPPDPDDDDDDPPPPPDPPPPPPCPDPPPPVVVFDDPPDDDDPVLLVVCVLVDALLLDLDFALADPLLRVLLNVLSVQLSRRQSSVVVVPVPDDQQLSSLVVQLVVLVVLCVVQPQPPPVRQVVDVVRDDSSSSLSNNLSSVVSNVVSVCVVCVVVDDPVRVVVVVVVCVVCLDDVSNVGDDPDPVCVVVSSVRSVVSVCSNNPDRPDPDPPDDDDPPPPPPPPDPDDDDDDDDDDDDDDDDDDDDDDDDDDDDDDDD

Radius of gyration: 30.35 Å; chains: 1; bounding box: 102×70×68 Å